Protein AF-A0AAW1NRQ4-F1 (afdb_monomer)

pLDDT: mean 73.63, std 28.6, range [19.45, 98.5]

Radius of gyration: 20.2 Å; Cα contacts (8 Å, |Δi|>4): 418; chains: 1; bounding box: 43×45×60 Å

Organism: NCBI:txid706552

Mean predicted aligned error: 12.04 Å

Foldseek 3Di:
DDDDDDDDDDDDDDDDDDDDDDDQWQDQDDDDDPDPDDFRWFSWGFGDDDPDPDDDDPPDPDDDPQPDDVPDLPLVSVVVVLLVVLCVVLVFFGQDLVVLDTWFGIKTKDWQDQAAVVDDDSQQIAIEIETETQAPDDDPSNLSSQCSSVVVQVVCVVVVGHGHHQWYKYFHDNDSGPGRGDPDIDTNDHDQWRWDHALQDIFTDGPPFTDRSPRVVRNVVLVVVLVVQAAQAADEDPPCRSPRNQVSNVSVNSYPHYHD

Structure (mmCIF, N/CA/C/O backbone):
data_AF-A0AAW1NRQ4-F1
#
_entry.id   AF-A0AAW1NRQ4-F1
#
loop_
_atom_site.group_PDB
_atom_site.id
_atom_site.type_symbol
_atom_site.label_atom_id
_atom_site.label_alt_id
_atom_site.label_comp_id
_atom_site.label_asym_id
_atom_site.label_entity_id
_atom_site.label_seq_id
_atom_site.pdbx_PDB_ins_code
_atom_site.Cartn_x
_atom_site.Cartn_y
_atom_site.Cartn_z
_atom_site.occupancy
_atom_site.B_iso_or_equiv
_atom_site.auth_seq_id
_atom_site.auth_comp_id
_atom_site.auth_asym_id
_atom_site.auth_atom_id
_atom_site.pdbx_PDB_model_num
ATOM 1 N N . MET A 1 1 ? -3.059 18.194 20.030 1.00 26.03 1 MET A N 1
ATOM 2 C CA . MET A 1 1 ? -3.243 17.170 18.982 1.00 26.03 1 MET A CA 1
ATOM 3 C C . MET A 1 1 ? -1.862 16.625 18.629 1.00 26.03 1 MET A C 1
ATOM 5 O O . MET A 1 1 ? -1.091 17.315 17.979 1.00 26.03 1 MET A O 1
ATOM 9 N N . ARG A 1 2 ? -1.471 15.485 19.213 1.00 19.45 2 ARG A N 1
ATOM 10 C CA . ARG A 1 2 ? -0.154 14.856 19.007 1.00 19.45 2 ARG A CA 1
ATOM 11 C C . ARG A 1 2 ? -0.345 13.751 17.968 1.00 19.45 2 ARG A C 1
ATOM 13 O O . ARG A 1 2 ? -1.077 12.808 18.240 1.00 19.45 2 ARG A O 1
ATOM 20 N N . LEU A 1 3 ? 0.267 13.893 16.793 1.00 22.73 3 LEU A N 1
ATOM 21 C CA . LEU A 1 3 ? 0.374 12.812 15.812 1.00 22.73 3 LEU A CA 1
ATOM 22 C C . LEU A 1 3 ? 1.278 11.719 16.396 1.00 22.73 3 LEU A C 1
ATOM 24 O O . LEU A 1 3 ? 2.446 11.977 16.683 1.00 22.73 3 LEU A O 1
ATOM 28 N N . LEU A 1 4 ? 0.736 10.519 16.591 1.00 24.69 4 LEU A N 1
ATOM 29 C CA . LEU A 1 4 ? 1.499 9.334 16.977 1.00 24.69 4 LEU A CA 1
ATOM 30 C C . LEU A 1 4 ? 1.823 8.542 15.702 1.00 24.69 4 LEU A C 1
ATOM 32 O O . LEU A 1 4 ? 0.920 8.110 14.991 1.00 24.69 4 LEU A O 1
ATOM 36 N N . ARG A 1 5 ? 3.117 8.394 15.390 1.00 23.03 5 ARG A N 1
ATOM 37 C CA . ARG A 1 5 ? 3.621 7.491 14.342 1.00 23.03 5 ARG A CA 1
ATOM 38 C C . ARG A 1 5 ? 3.725 6.078 14.927 1.00 23.03 5 ARG A C 1
ATOM 40 O O . ARG A 1 5 ? 4.400 5.901 15.937 1.00 23.03 5 ARG A O 1
ATOM 47 N N . ALA A 1 6 ? 3.087 5.094 14.296 1.00 29.95 6 ALA A N 1
ATOM 48 C CA . ALA A 1 6 ? 3.199 3.683 14.672 1.00 29.95 6 ALA A CA 1
ATOM 49 C C . ALA A 1 6 ? 4.492 3.058 14.105 1.00 29.95 6 ALA A C 1
ATOM 51 O O . ALA A 1 6 ? 4.838 3.291 12.946 1.00 29.95 6 ALA A O 1
ATOM 52 N N . GLY A 1 7 ? 5.208 2.292 14.937 1.00 24.53 7 GLY A N 1
ATOM 53 C CA . GLY A 1 7 ? 6.436 1.563 14.587 1.00 24.53 7 GLY A CA 1
ATOM 54 C C . GLY A 1 7 ? 6.182 0.196 13.931 1.00 24.53 7 GLY A C 1
ATOM 55 O O . GLY A 1 7 ? 5.091 -0.362 14.036 1.00 24.53 7 GLY A O 1
ATOM 56 N N . SER A 1 8 ? 7.201 -0.328 13.244 1.00 26.52 8 SER A N 1
ATOM 57 C CA . SER A 1 8 ? 7.196 -1.577 12.468 1.00 26.52 8 SER A CA 1
ATOM 58 C C . SER A 1 8 ? 7.323 -2.838 13.343 1.00 26.52 8 SER A C 1
ATOM 60 O O . SER A 1 8 ? 8.048 -2.851 14.336 1.00 26.52 8 SER A O 1
ATOM 62 N N . ALA A 1 9 ? 6.653 -3.930 12.952 1.00 27.75 9 ALA A N 1
ATOM 63 C CA . ALA A 1 9 ? 6.805 -5.262 13.551 1.00 27.75 9 ALA A CA 1
ATOM 64 C C . ALA A 1 9 ? 7.131 -6.316 12.473 1.00 27.75 9 ALA A C 1
ATOM 66 O O . ALA A 1 9 ? 6.531 -6.324 11.400 1.00 27.75 9 ALA A O 1
ATOM 67 N N . ASN A 1 10 ? 8.084 -7.209 12.768 1.00 23.66 10 ASN A N 1
ATOM 68 C CA . ASN A 1 10 ? 8.583 -8.260 11.870 1.00 23.66 10 ASN A CA 1
ATOM 69 C C . ASN A 1 10 ? 7.751 -9.553 11.972 1.00 23.66 10 ASN A C 1
ATOM 71 O O . ASN A 1 10 ? 7.573 -10.076 13.071 1.00 23.66 10 ASN A O 1
ATOM 75 N N . PHE A 1 11 ? 7.342 -10.134 10.837 1.00 27.73 11 PHE A N 1
ATOM 76 C CA . PHE A 1 11 ? 6.660 -11.439 10.767 1.00 27.73 11 PHE A CA 1
ATOM 77 C C . PHE A 1 11 ? 7.417 -12.440 9.872 1.00 27.73 11 PHE A C 1
ATOM 79 O O . PHE A 1 11 ? 7.935 -12.079 8.818 1.00 27.73 11 PHE A O 1
ATOM 86 N N . ARG A 1 12 ? 7.482 -13.712 10.302 1.00 21.38 12 ARG A N 1
ATOM 87 C CA . ARG A 1 12 ? 8.097 -14.850 9.582 1.00 21.38 12 ARG A CA 1
ATOM 88 C C . ARG A 1 12 ? 7.021 -15.770 8.991 1.00 21.38 12 ARG A C 1
ATOM 90 O O . ARG A 1 12 ? 6.045 -16.067 9.672 1.00 21.38 12 ARG A O 1
ATOM 97 N N . THR A 1 13 ? 7.248 -16.294 7.785 1.00 25.75 13 THR A N 1
ATOM 98 C CA . THR A 1 13 ? 6.379 -17.274 7.100 1.00 25.75 13 THR A CA 1
ATOM 99 C C . THR A 1 13 ? 7.093 -18.617 6.874 1.00 25.75 13 THR A C 1
ATOM 101 O O . THR A 1 13 ? 8.301 -18.660 6.617 1.00 25.75 13 THR A O 1
ATOM 104 N N . SER A 1 14 ? 6.346 -19.724 6.985 1.00 22.50 14 SER A N 1
ATOM 105 C CA . SER A 1 14 ? 6.777 -21.110 6.723 1.00 22.50 14 SER A CA 1
ATOM 106 C C . SER A 1 14 ? 6.085 -21.696 5.477 1.00 22.50 14 SER A C 1
ATOM 108 O O . SER A 1 14 ? 5.077 -21.179 5.005 1.00 22.50 14 SER A O 1
ATOM 110 N N . ARG A 1 15 ? 6.693 -22.742 4.898 1.00 22.52 15 ARG A N 1
ATOM 111 C CA . ARG A 1 15 ? 6.500 -23.236 3.519 1.00 22.52 15 ARG A CA 1
ATOM 112 C C . ARG A 1 15 ? 5.518 -24.423 3.458 1.00 22.52 15 ARG A C 1
ATOM 114 O O . ARG A 1 15 ? 5.739 -25.381 4.189 1.00 22.52 15 ARG A O 1
ATOM 121 N N . ILE A 1 16 ? 4.546 -24.424 2.533 1.00 21.69 16 ILE A N 1
ATOM 122 C CA . ILE A 1 16 ? 3.852 -25.639 2.037 1.00 21.69 16 ILE A CA 1
ATOM 123 C C . ILE A 1 16 ? 3.595 -25.487 0.526 1.00 21.69 16 ILE A C 1
ATOM 125 O O . ILE A 1 16 ? 3.181 -24.426 0.066 1.00 21.69 16 ILE A O 1
ATOM 129 N N . SER A 1 17 ? 3.901 -26.533 -0.245 1.00 25.69 17 SER A N 1
ATOM 130 C CA . SER A 1 17 ? 3.753 -26.607 -1.703 1.00 25.69 17 SER A CA 1
ATOM 131 C C . SER A 1 17 ? 2.462 -27.314 -2.101 1.00 25.69 17 SER A C 1
ATOM 133 O O . SER A 1 17 ? 2.247 -28.426 -1.634 1.00 25.69 17 SER A O 1
ATOM 135 N N . GLU A 1 18 ? 1.702 -26.759 -3.047 1.00 23.94 18 GLU A N 1
ATOM 136 C CA . GLU A 1 18 ? 0.783 -27.541 -3.884 1.00 23.94 18 GLU A CA 1
ATOM 137 C C . GLU A 1 18 ? 0.586 -26.898 -5.270 1.00 23.94 18 GLU A C 1
ATOM 139 O O . GLU A 1 18 ? 0.736 -25.690 -5.473 1.00 23.94 18 GLU A O 1
ATOM 144 N N . SER A 1 19 ? 0.375 -27.765 -6.257 1.00 29.44 19 SER A N 1
ATOM 145 C CA . SER A 1 19 ? 0.575 -27.560 -7.692 1.00 29.44 19 SER A CA 1
ATOM 146 C C . SER A 1 19 ? -0.557 -26.797 -8.386 1.00 29.44 19 SER A C 1
ATOM 148 O O . SER A 1 19 ? -1.720 -27.166 -8.266 1.00 29.44 19 SER A O 1
ATOM 150 N N . CYS A 1 20 ? -0.208 -25.811 -9.220 1.00 21.67 20 CYS A N 1
ATOM 151 C CA . CYS A 1 20 ? -1.096 -25.261 -10.253 1.00 21.67 20 CYS A CA 1
ATOM 152 C C . CYS A 1 20 ? -0.257 -24.737 -11.438 1.00 21.67 20 CYS A C 1
ATOM 154 O O . CYS A 1 20 ? 0.895 -24.357 -11.230 1.00 21.67 20 CYS A O 1
ATOM 156 N N . SER A 1 21 ? -0.814 -24.774 -12.648 1.00 24.59 21 SER A N 1
ATOM 157 C CA . SER A 1 21 ? -0.160 -24.663 -13.966 1.00 24.59 21 SER A CA 1
ATOM 158 C C . SER A 1 21 ? 0.785 -23.459 -14.188 1.00 24.59 21 SER A C 1
ATOM 160 O O . SER A 1 21 ? 0.723 -22.453 -13.478 1.00 24.59 21 SER A O 1
ATOM 162 N N . HIS A 1 22 ? 1.678 -23.615 -15.174 1.00 28.75 22 HIS A N 1
ATOM 163 C CA . HIS A 1 22 ? 2.802 -22.750 -15.543 1.00 28.75 22 HIS A CA 1
ATOM 164 C C . HIS A 1 22 ? 2.346 -21.564 -16.403 1.00 28.75 22 HIS A C 1
ATOM 166 O O . HIS A 1 22 ? 2.184 -21.707 -17.604 1.00 28.75 22 HIS A O 1
ATOM 172 N N . ASP A 1 23 ? 2.155 -20.409 -15.770 1.00 25.81 23 ASP A N 1
ATOM 173 C CA . ASP A 1 23 ? 2.136 -19.069 -16.370 1.00 25.81 23 ASP A CA 1
ATOM 174 C C . ASP A 1 23 ? 2.256 -18.043 -15.233 1.00 25.81 23 ASP A C 1
ATOM 176 O O . ASP A 1 23 ? 1.972 -18.378 -14.084 1.00 25.81 23 ASP A O 1
ATOM 180 N N . LEU A 1 24 ? 2.710 -16.819 -15.535 1.00 31.44 24 LEU A N 1
ATOM 181 C CA . LEU A 1 24 ? 3.030 -15.722 -14.602 1.00 31.44 24 LEU A CA 1
ATOM 182 C C . LEU A 1 24 ? 2.085 -15.646 -13.377 1.00 31.44 24 LEU A C 1
ATOM 184 O O . LEU A 1 24 ? 1.057 -14.961 -13.394 1.00 31.44 24 LEU A O 1
ATOM 188 N N . LYS A 1 25 ? 2.444 -16.332 -12.286 1.00 30.06 25 LYS A N 1
ATOM 189 C CA . LYS A 1 25 ? 1.648 -16.339 -11.057 1.00 30.06 25 LYS A CA 1
ATOM 190 C C . LYS A 1 25 ? 1.923 -15.056 -10.302 1.00 30.06 25 LYS A C 1
ATOM 192 O O . LYS A 1 25 ? 2.995 -14.934 -9.732 1.00 30.06 25 LYS A O 1
ATOM 197 N N . ILE A 1 26 ? 0.941 -14.159 -10.254 1.00 31.89 26 ILE A N 1
ATOM 198 C CA . ILE A 1 26 ? 0.764 -13.254 -9.114 1.00 31.89 26 ILE A CA 1
ATOM 199 C C . ILE A 1 26 ? 0.231 -14.147 -7.995 1.00 31.89 26 ILE A C 1
ATOM 201 O O . ILE A 1 26 ? -0.973 -14.372 -7.895 1.00 31.89 26 ILE A O 1
ATOM 205 N N . ALA A 1 27 ? 1.129 -14.784 -7.244 1.00 28.61 27 ALA A N 1
ATOM 206 C CA . ALA A 1 27 ? 0.716 -15.642 -6.139 1.00 28.61 27 ALA A CA 1
ATOM 207 C C . ALA A 1 27 ? 0.339 -14.759 -4.945 1.00 28.61 27 ALA A C 1
ATOM 209 O O . ALA A 1 27 ? 1.171 -13.997 -4.459 1.00 28.61 27 ALA A O 1
ATOM 210 N N . SER A 1 28 ? -0.916 -14.865 -4.504 1.00 29.34 28 SER A N 1
ATOM 211 C CA . SER A 1 28 ? -1.377 -14.393 -3.199 1.00 29.34 28 SER A CA 1
ATOM 212 C C . SER A 1 28 ? -0.824 -15.347 -2.141 1.00 29.34 28 SER A C 1
ATOM 214 O O . SER A 1 28 ? -1.111 -16.545 -2.175 1.00 29.34 28 SER A O 1
ATOM 216 N N . SER A 1 29 ? 0.009 -14.856 -1.229 1.00 25.48 29 SER A N 1
ATOM 217 C CA . SER A 1 29 ? 0.401 -15.621 -0.048 1.00 25.48 29 SER A CA 1
ATOM 218 C C . SER A 1 29 ? -0.732 -15.575 0.981 1.00 25.48 29 SER A C 1
ATOM 220 O O . SER A 1 29 ? -1.072 -14.525 1.520 1.00 25.48 29 SER A O 1
ATOM 222 N N . TYR A 1 30 ? -1.325 -16.739 1.245 1.00 26.06 30 TYR A N 1
ATOM 223 C CA . TYR A 1 30 ? -2.295 -16.951 2.316 1.00 26.06 30 TYR A CA 1
ATOM 224 C C . TYR A 1 30 ? -1.565 -17.129 3.654 1.00 26.06 30 TYR A C 1
ATOM 226 O O . TYR A 1 30 ? -0.682 -17.978 3.771 1.00 26.06 30 TYR A O 1
ATOM 234 N N . ALA A 1 31 ? -1.985 -16.398 4.686 1.00 23.61 31 ALA A N 1
ATOM 235 C CA . ALA A 1 31 ? -1.794 -16.805 6.074 1.00 23.61 31 ALA A CA 1
ATOM 236 C C . ALA A 1 31 ? -3.135 -17.364 6.574 1.00 23.61 31 ALA A C 1
ATOM 238 O O . ALA A 1 31 ? -4.060 -16.606 6.855 1.00 23.61 31 ALA A O 1
ATOM 239 N N . ILE A 1 32 ? -3.272 -18.694 6.623 1.00 22.86 32 ILE A N 1
ATOM 240 C CA . ILE A 1 32 ? -4.457 -19.359 7.183 1.00 22.86 32 ILE A CA 1
ATOM 241 C C . ILE A 1 32 ? -4.261 -19.491 8.698 1.00 22.86 32 ILE A C 1
ATOM 243 O O . ILE A 1 32 ? -3.468 -20.308 9.163 1.00 22.86 32 ILE A O 1
ATOM 247 N N . SER A 1 33 ? -5.022 -18.717 9.470 1.00 22.59 33 SER A N 1
ATOM 248 C CA . SER A 1 33 ? -5.475 -19.153 10.796 1.00 22.59 33 SER A CA 1
ATOM 249 C C . SER A 1 33 ? -6.584 -20.191 10.580 1.00 22.59 33 SER A C 1
ATOM 251 O O . SER A 1 33 ? -7.436 -19.986 9.719 1.00 22.59 33 SER A O 1
ATOM 253 N N . HIS A 1 34 ? -6.554 -21.324 11.289 1.00 21.73 34 HIS A N 1
ATOM 254 C CA . HIS A 1 34 ? -7.490 -22.448 11.121 1.00 21.73 34 HIS A CA 1
ATOM 255 C C . HIS A 1 34 ? -8.936 -22.081 11.524 1.00 21.73 34 HIS A C 1
ATOM 257 O O . HIS A 1 34 ? -9.433 -22.465 12.580 1.00 21.73 34 HIS A O 1
ATOM 263 N N . SER A 1 35 ? -9.635 -21.329 10.677 1.00 22.06 35 SER A N 1
ATOM 264 C CA . SER A 1 35 ? -11.073 -21.051 10.755 1.00 22.06 35 SER A CA 1
ATOM 265 C C . SER A 1 35 ? -11.604 -20.755 9.343 1.00 22.06 35 SER A C 1
ATOM 267 O O . SER A 1 35 ? -10.901 -20.113 8.565 1.00 22.06 35 SER A O 1
ATOM 269 N N . PRO A 1 36 ? -12.821 -21.193 8.972 1.00 21.70 36 PRO A N 1
ATOM 270 C CA . PRO A 1 36 ? -13.315 -21.166 7.588 1.00 21.70 36 PRO A CA 1
ATOM 271 C C . PRO A 1 36 ? -13.726 -19.769 7.067 1.00 21.70 36 PRO A C 1
ATOM 273 O O . PRO A 1 36 ? -14.527 -19.669 6.143 1.00 21.70 36 PRO A O 1
ATOM 276 N N . CYS A 1 37 ? -13.177 -18.678 7.608 1.00 21.16 37 CYS A N 1
ATOM 277 C CA . CYS A 1 37 ? -13.487 -17.316 7.173 1.00 21.16 37 CYS A CA 1
ATOM 278 C C . CYS A 1 37 ? -12.297 -16.666 6.457 1.00 21.16 37 CYS A C 1
ATOM 280 O O . CYS A 1 37 ? -11.247 -16.421 7.042 1.00 21.16 37 CYS A O 1
ATOM 282 N N . CYS A 1 38 ? -12.518 -16.376 5.174 1.00 23.55 38 CYS A N 1
ATOM 283 C CA . CYS A 1 38 ? -11.651 -15.679 4.226 1.00 23.55 38 CYS A CA 1
ATOM 284 C C . CYS A 1 38 ? -10.911 -14.467 4.829 1.00 23.55 38 CYS A C 1
ATOM 286 O O . CYS A 1 38 ? -11.495 -13.399 5.009 1.00 23.55 38 CYS A O 1
ATOM 288 N N . SER A 1 39 ? -9.604 -14.600 5.054 1.00 23.16 39 SER A N 1
ATOM 289 C CA . SER A 1 39 ? -8.698 -13.491 5.357 1.00 23.16 39 SER A CA 1
ATOM 290 C C . SER A 1 39 ? -7.794 -13.219 4.156 1.00 23.16 39 SER A C 1
ATOM 292 O O . SER A 1 39 ? -6.729 -13.818 4.011 1.00 23.16 39 SER A O 1
ATOM 294 N N . THR A 1 40 ? -8.217 -12.314 3.276 1.00 27.89 40 THR A N 1
ATOM 295 C CA . THR A 1 40 ? -7.298 -11.679 2.327 1.00 27.89 40 THR A CA 1
ATOM 296 C C . THR A 1 40 ? -6.478 -10.679 3.145 1.00 27.89 40 THR A C 1
ATOM 298 O O . THR A 1 40 ? -7.049 -9.801 3.789 1.00 27.89 40 THR A O 1
ATOM 301 N N . GLN A 1 41 ? -5.157 -10.837 3.191 1.00 26.69 41 GLN A N 1
ATOM 302 C CA . GLN A 1 41 ? -4.235 -9.752 3.533 1.00 26.69 41 GLN A CA 1
ATOM 303 C C . GLN A 1 41 ? -3.765 -9.103 2.225 1.00 26.69 41 GLN A C 1
ATOM 305 O O . GLN A 1 41 ? -3.780 -9.754 1.180 1.00 26.69 41 GLN A O 1
ATOM 310 N N . GLN A 1 42 ? -3.415 -7.814 2.302 1.00 32.00 42 GLN A N 1
ATOM 311 C CA . GLN A 1 42 ? -2.477 -7.086 1.440 1.00 32.00 42 GLN A CA 1
ATOM 312 C C . GLN A 1 42 ? -1.905 -7.959 0.316 1.00 32.00 42 GLN A C 1
ATOM 314 O O . GLN A 1 42 ? -1.103 -8.857 0.570 1.00 32.00 42 GLN A O 1
ATOM 319 N N . ILE A 1 43 ? -2.359 -7.738 -0.921 1.00 34.56 43 ILE A N 1
ATOM 320 C CA . ILE A 1 43 ? -1.934 -8.551 -2.063 1.00 34.56 43 ILE A CA 1
ATOM 321 C C . ILE A 1 43 ? -0.473 -8.205 -2.340 1.00 34.56 43 ILE A C 1
ATOM 323 O O . ILE A 1 43 ? -0.192 -7.273 -3.084 1.00 34.56 43 ILE A O 1
ATOM 327 N N . SER A 1 44 ? 0.449 -8.931 -1.712 1.00 30.62 44 SER A N 1
ATOM 328 C CA . SER A 1 44 ? 1.826 -9.040 -2.169 1.00 30.62 44 SER A CA 1
ATOM 329 C C . SER A 1 44 ? 1.846 -10.153 -3.204 1.00 30.62 44 SER A C 1
ATOM 331 O O . SER A 1 44 ? 1.732 -11.332 -2.874 1.00 30.62 44 SER A O 1
ATOM 333 N N . GLY A 1 45 ? 1.888 -9.772 -4.474 1.00 31.69 45 GLY A N 1
ATOM 334 C CA . GLY A 1 45 ? 2.097 -10.710 -5.560 1.00 31.69 45 GLY A CA 1
ATOM 335 C C . GLY A 1 45 ? 3.569 -11.084 -5.636 1.00 31.69 45 GLY A C 1
ATOM 336 O O . GLY A 1 45 ? 4.411 -10.212 -5.851 1.00 31.69 45 GLY A O 1
ATOM 337 N N . HIS A 1 46 ? 3.888 -12.373 -5.532 1.00 30.72 46 HIS A N 1
ATOM 338 C CA . HIS A 1 46 ? 5.125 -12.882 -6.130 1.00 30.72 46 HIS A CA 1
ATOM 339 C C . HIS A 1 46 ? 5.038 -12.696 -7.646 1.00 30.72 46 HIS A C 1
ATOM 341 O O . HIS A 1 46 ? 3.997 -12.989 -8.218 1.00 30.72 46 HIS A O 1
ATOM 347 N N . ILE A 1 47 ? 6.106 -12.260 -8.312 1.00 32.59 47 ILE A N 1
ATOM 348 C CA . ILE A 1 47 ? 6.258 -12.465 -9.757 1.00 32.59 47 ILE A CA 1
ATOM 349 C C . ILE A 1 47 ? 7.325 -13.542 -9.901 1.00 32.59 47 ILE A C 1
ATOM 351 O O . ILE A 1 47 ? 8.508 -13.257 -9.763 1.00 32.59 47 ILE A O 1
ATOM 355 N N . GLN A 1 48 ? 6.923 -14.792 -10.130 1.00 30.20 48 GLN A N 1
ATOM 356 C CA . GLN A 1 48 ? 7.873 -15.884 -10.342 1.00 30.20 48 GLN A CA 1
ATOM 357 C C . GLN A 1 48 ? 7.914 -16.242 -11.829 1.00 30.20 48 GLN A C 1
ATOM 359 O O . GLN A 1 48 ? 7.019 -16.906 -12.348 1.00 30.20 48 GLN A O 1
ATOM 364 N N . GLY A 1 49 ? 8.950 -15.768 -12.523 1.00 29.11 49 GLY A N 1
ATOM 365 C CA . GLY A 1 49 ? 9.318 -16.249 -13.853 1.00 29.11 49 GLY A CA 1
ATOM 366 C C . GLY A 1 49 ? 10.333 -17.379 -13.713 1.00 29.11 49 GLY A C 1
ATOM 367 O O . GLY A 1 49 ? 11.442 -17.153 -13.236 1.00 29.11 49 GLY A O 1
ATOM 368 N N . LYS A 1 50 ? 9.966 -18.602 -14.099 1.00 26.09 50 LYS A N 1
ATOM 369 C CA . LYS A 1 50 ? 10.920 -19.705 -14.258 1.00 26.09 50 LYS A CA 1
ATOM 370 C C . LYS A 1 50 ? 11.458 -19.623 -15.690 1.00 26.09 50 LYS A C 1
ATOM 372 O O . LYS A 1 50 ? 10.711 -19.866 -16.628 1.00 26.09 50 LYS A O 1
ATOM 377 N N . LEU A 1 51 ? 12.722 -19.247 -15.857 1.00 28.30 51 LEU A N 1
ATOM 378 C CA . LEU A 1 51 ? 13.479 -19.529 -17.077 1.00 28.30 51 LEU A CA 1
ATOM 379 C C . LEU A 1 51 ? 14.257 -20.815 -16.790 1.00 28.30 51 LEU A C 1
ATOM 381 O O . LEU A 1 51 ? 15.354 -20.748 -16.237 1.00 28.30 51 LEU A O 1
ATOM 385 N N . ASP A 1 52 ? 13.667 -21.983 -17.058 1.00 26.44 52 ASP A N 1
ATOM 386 C CA . ASP A 1 52 ? 14.483 -23.191 -17.175 1.00 26.44 52 ASP A CA 1
ATOM 387 C C . ASP A 1 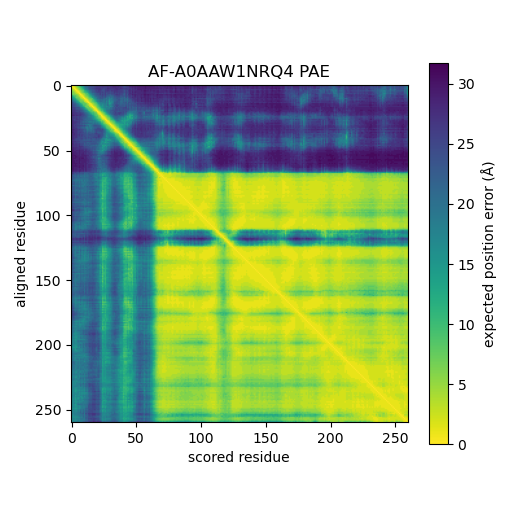52 ? 15.066 -23.275 -18.593 1.00 26.44 52 ASP A C 1
ATOM 389 O O . ASP A 1 52 ? 14.434 -22.969 -19.601 1.00 26.44 52 ASP A O 1
ATOM 393 N N . GLY A 1 53 ? 16.368 -23.543 -18.646 1.00 28.89 53 GLY A N 1
ATOM 394 C CA . GLY A 1 53 ? 17.190 -23.471 -19.848 1.00 28.89 53 GLY A CA 1
ATOM 395 C C . GLY A 1 53 ? 17.104 -24.718 -20.718 1.00 28.89 53 GLY A C 1
ATOM 396 O O . GLY A 1 53 ? 18.140 -25.212 -21.155 1.00 28.89 53 GLY A O 1
ATOM 397 N N . SER A 1 54 ? 15.911 -25.255 -20.969 1.00 26.97 54 SER A N 1
ATOM 398 C CA . SER A 1 54 ? 15.770 -26.444 -21.816 1.00 26.97 54 SER A CA 1
ATOM 399 C C . SER A 1 54 ? 14.420 -26.531 -22.529 1.00 26.97 54 SER A C 1
ATOM 401 O O . SER A 1 54 ? 13.670 -27.465 -22.286 1.00 26.97 54 SER A O 1
ATOM 403 N N . GLN A 1 55 ? 14.121 -25.576 -23.416 1.00 22.89 55 GLN A N 1
ATOM 404 C CA . GLN A 1 55 ? 13.480 -25.770 -24.735 1.00 22.89 55 GLN A CA 1
ATOM 405 C C . GLN A 1 55 ? 13.058 -24.410 -25.323 1.00 22.89 55 GLN A C 1
ATOM 407 O O . GLN A 1 55 ? 12.648 -23.519 -24.578 1.00 22.89 55 GLN A O 1
ATOM 412 N N . PRO A 1 56 ? 13.149 -24.213 -26.652 1.00 23.62 56 PRO A N 1
ATOM 413 C CA . PRO A 1 56 ? 12.743 -22.964 -27.276 1.00 23.62 56 PRO A CA 1
ATOM 414 C C . PRO A 1 56 ? 11.215 -22.886 -27.251 1.00 23.62 56 PRO A C 1
ATOM 416 O O . PRO A 1 56 ? 10.546 -23.607 -27.993 1.00 23.62 56 PRO A O 1
ATOM 419 N N . TYR A 1 57 ? 10.643 -22.032 -26.398 1.00 26.91 57 TYR A N 1
ATOM 420 C CA . TYR A 1 57 ? 9.216 -21.748 -26.491 1.00 26.91 57 TYR A CA 1
ATOM 421 C C . TYR A 1 57 ? 8.981 -20.953 -27.772 1.00 26.91 57 TYR A C 1
ATOM 423 O O . TYR A 1 57 ? 9.332 -19.778 -27.893 1.00 26.91 57 TYR A O 1
ATOM 431 N N . LEU A 1 58 ? 8.447 -21.670 -28.757 1.00 22.55 58 LEU A N 1
ATOM 432 C CA . LEU A 1 58 ? 7.896 -21.149 -29.991 1.00 22.55 58 LEU A CA 1
ATOM 433 C C . LEU A 1 58 ? 7.078 -19.894 -29.695 1.00 22.55 58 LEU A C 1
ATOM 435 O O . LEU A 1 58 ? 6.261 -19.869 -28.775 1.00 22.55 58 LEU A O 1
ATOM 439 N N . ALA A 1 59 ? 7.283 -18.871 -30.519 1.00 28.22 59 ALA A N 1
ATOM 440 C CA . ALA A 1 59 ? 6.387 -17.738 -30.625 1.00 28.22 59 ALA A CA 1
ATOM 441 C C . ALA A 1 59 ? 4.959 -18.252 -30.879 1.00 28.22 59 ALA A C 1
ATOM 443 O O . ALA A 1 59 ? 4.586 -18.551 -32.010 1.00 28.22 59 ALA A O 1
ATOM 444 N N . GLN A 1 60 ? 4.169 -18.388 -29.817 1.00 23.61 60 GLN A N 1
ATOM 445 C CA . GLN A 1 60 ? 2.737 -18.604 -29.908 1.00 23.61 60 GLN A CA 1
ATOM 446 C C . GLN A 1 60 ? 2.049 -17.307 -29.520 1.00 23.61 60 GLN A C 1
ATOM 448 O O . GLN A 1 60 ? 1.887 -16.952 -28.354 1.00 23.61 60 GLN A O 1
ATOM 453 N N . THR A 1 61 ? 1.667 -16.591 -30.567 1.00 30.14 61 THR A N 1
ATOM 454 C CA . THR A 1 61 ? 0.568 -15.639 -30.601 1.00 30.14 61 THR A CA 1
ATOM 455 C C . THR A 1 61 ? -0.681 -16.267 -29.980 1.00 30.14 61 THR A C 1
ATOM 457 O O . THR A 1 61 ? -1.489 -16.892 -30.658 1.00 30.14 61 THR A O 1
ATOM 460 N N . SER A 1 62 ? -0.869 -16.092 -28.675 1.00 26.31 62 SER A N 1
ATOM 461 C CA . SER A 1 62 ? -2.189 -16.208 -28.067 1.00 26.31 62 SER A CA 1
ATOM 462 C C . SER A 1 62 ? -2.356 -15.123 -27.011 1.00 26.31 62 SER A C 1
ATOM 464 O O . SER A 1 62 ? -1.552 -14.935 -26.101 1.00 26.31 62 SER A O 1
ATOM 466 N N . THR A 1 63 ? -3.394 -14.332 -27.217 1.00 34.25 63 THR A N 1
ATOM 467 C CA . THR A 1 63 ? -3.974 -13.355 -26.306 1.00 34.25 63 THR A CA 1
ATOM 468 C C . THR A 1 63 ? -4.341 -14.034 -24.983 1.00 34.25 63 THR A C 1
ATOM 470 O O . THR A 1 63 ? -5.469 -14.480 -24.795 1.00 34.25 63 THR A O 1
ATOM 473 N N . SER A 1 64 ? -3.398 -14.142 -24.045 1.00 36.41 64 SER A N 1
ATOM 474 C CA . SER A 1 64 ? -3.700 -14.627 -22.696 1.00 36.41 64 SER A CA 1
ATOM 475 C C . SER A 1 64 ? -4.580 -13.590 -21.990 1.00 36.41 64 SER A C 1
ATOM 477 O O . SER A 1 64 ? -4.120 -12.485 -21.686 1.00 36.41 64 SER A O 1
ATOM 479 N N . ALA A 1 65 ? -5.851 -13.935 -21.783 1.00 38.84 65 ALA A N 1
ATOM 480 C CA . ALA A 1 65 ? -6.856 -13.143 -21.080 1.00 38.84 65 ALA A CA 1
ATOM 481 C C . ALA A 1 65 ? -6.307 -12.520 -19.778 1.00 38.84 65 ALA A C 1
ATOM 483 O O . ALA A 1 65 ? -5.435 -13.115 -19.135 1.00 38.84 65 ALA A O 1
ATOM 484 N N . PRO A 1 66 ? -6.799 -11.339 -19.353 1.00 45.97 66 PRO A N 1
ATOM 485 C CA . PRO A 1 66 ? -6.357 -10.745 -18.100 1.00 45.97 66 PRO A CA 1
ATOM 486 C C . PRO A 1 66 ? -6.565 -11.762 -16.973 1.00 45.97 66 PRO A C 1
ATOM 488 O O . PRO A 1 66 ? -7.641 -12.348 -16.851 1.00 45.97 66 PRO A O 1
ATOM 491 N N . THR A 1 67 ? -5.535 -11.989 -16.152 1.00 58.91 67 THR A N 1
ATOM 492 C CA . THR A 1 67 ? -5.672 -12.706 -14.873 1.00 58.91 67 THR A CA 1
ATOM 493 C C . THR A 1 67 ? -6.570 -11.866 -13.974 1.00 58.91 67 THR A C 1
ATOM 495 O O . THR A 1 67 ? -6.098 -11.053 -13.183 1.00 58.91 67 THR A O 1
ATOM 498 N N . LEU A 1 68 ? -7.874 -12.012 -14.173 1.00 73.38 68 LEU A N 1
ATOM 499 C CA . LEU A 1 68 ? -8.914 -11.360 -13.407 1.00 73.38 68 LEU A CA 1
ATOM 500 C C . LEU A 1 68 ? -9.061 -12.129 -12.105 1.00 73.38 68 LEU A C 1
ATOM 502 O O . LEU A 1 68 ? -9.645 -13.213 -12.064 1.00 73.38 68 LEU A O 1
ATOM 506 N N . CYS A 1 69 ? -8.530 -11.566 -11.030 1.00 77.94 69 CYS A N 1
ATOM 507 C CA . CYS A 1 69 ? -8.819 -12.075 -9.707 1.00 77.94 69 CYS A CA 1
ATOM 508 C C . CYS A 1 69 ? -10.173 -11.512 -9.263 1.00 77.94 69 CYS A C 1
ATOM 510 O O . CYS A 1 69 ? -10.298 -10.311 -9.018 1.00 77.94 69 CYS A O 1
ATOM 512 N N . ARG A 1 70 ? -11.197 -12.373 -9.176 1.00 82.75 70 ARG A N 1
ATOM 513 C CA . ARG A 1 70 ? -12.576 -11.966 -8.837 1.00 82.75 70 ARG A CA 1
ATOM 514 C C . ARG A 1 70 ? -12.723 -11.417 -7.419 1.00 82.75 70 ARG A C 1
ATOM 516 O O . ARG A 1 70 ? -13.659 -10.675 -7.159 1.00 82.75 70 ARG A O 1
ATOM 523 N N . ILE A 1 71 ? -11.821 -11.799 -6.515 1.00 81.06 71 ILE A N 1
ATOM 524 C CA . ILE A 1 71 ? -11.816 -11.311 -5.131 1.00 81.06 71 ILE A CA 1
ATOM 525 C C . ILE A 1 71 ? -11.109 -9.957 -4.987 1.00 81.06 71 ILE A C 1
ATOM 527 O O . ILE A 1 71 ? -11.211 -9.330 -3.938 1.00 81.06 71 ILE A O 1
ATOM 531 N N . HIS A 1 72 ? -10.373 -9.505 -6.008 1.00 81.50 72 HIS A N 1
ATOM 532 C CA . HIS A 1 72 ? -9.743 -8.190 -5.993 1.00 81.50 72 HIS A CA 1
ATOM 533 C C . HIS A 1 72 ? -10.727 -7.119 -6.446 1.00 81.50 72 HIS A C 1
ATOM 535 O O . HIS A 1 72 ? -11.600 -7.355 -7.281 1.00 81.50 72 HIS A O 1
ATOM 541 N N . HIS A 1 73 ? -10.497 -5.900 -5.970 1.00 82.69 73 HIS A N 1
ATOM 542 C CA . HIS A 1 73 ? -11.121 -4.729 -6.558 1.00 82.69 73 HIS A CA 1
ATOM 543 C C . HIS A 1 73 ? -10.807 -4.652 -8.070 1.00 82.69 73 HIS A C 1
ATOM 545 O O . HIS A 1 73 ? -9.652 -4.878 -8.450 1.00 82.69 73 HIS A O 1
ATOM 551 N N . PRO A 1 74 ? -11.768 -4.302 -8.948 1.00 85.06 74 PRO A N 1
ATOM 552 C CA . PRO A 1 74 ? -11.542 -4.245 -10.395 1.00 85.06 74 PRO A CA 1
ATOM 553 C C . PRO A 1 74 ? -10.322 -3.406 -10.799 1.00 85.06 74 PRO A C 1
ATOM 555 O O . PRO A 1 74 ? -9.513 -3.854 -11.611 1.00 85.06 74 PRO A O 1
ATOM 558 N N . ASN A 1 75 ? -10.117 -2.254 -10.152 1.00 86.69 75 ASN A N 1
ATOM 559 C CA . ASN A 1 75 ? -8.980 -1.372 -10.441 1.00 86.69 75 ASN A CA 1
ATOM 560 C C . ASN A 1 75 ? -7.615 -1.986 -10.093 1.00 86.69 75 ASN A C 1
ATOM 562 O O . ASN A 1 75 ? -6.633 -1.657 -10.749 1.00 86.69 75 ASN A O 1
ATOM 566 N N . ILE A 1 76 ? -7.537 -2.962 -9.177 1.00 87.38 76 ILE A N 1
ATOM 567 C CA . ILE A 1 76 ? -6.301 -3.742 -8.982 1.00 87.38 76 ILE A CA 1
ATOM 568 C C . ILE A 1 76 ? -6.001 -4.583 -10.229 1.00 87.38 76 ILE A C 1
ATOM 570 O O . ILE A 1 76 ? -4.851 -4.668 -10.652 1.00 87.38 76 ILE A O 1
ATOM 574 N N . ASN A 1 77 ? -7.016 -5.199 -10.841 1.00 85.06 77 ASN A N 1
ATOM 575 C CA . ASN A 1 77 ? -6.816 -6.005 -12.046 1.00 85.06 77 ASN A CA 1
ATOM 576 C C . ASN A 1 77 ? -6.391 -5.132 -13.244 1.00 85.06 77 ASN A C 1
ATOM 578 O O . ASN A 1 77 ? -5.512 -5.542 -14.005 1.00 85.06 77 ASN A O 1
ATOM 582 N N . TYR A 1 78 ? -6.944 -3.920 -13.381 1.00 89.19 78 TYR A N 1
ATOM 583 C CA . TYR A 1 78 ? -6.483 -2.947 -14.383 1.00 89.19 78 TYR A CA 1
ATOM 584 C C . TYR A 1 78 ? -5.042 -2.490 -14.118 1.00 89.19 78 TYR A C 1
ATOM 586 O O . TYR A 1 78 ? -4.214 -2.532 -15.026 1.00 89.19 78 TYR A O 1
ATOM 594 N N . ALA A 1 79 ? -4.713 -2.164 -12.865 1.00 90.50 79 ALA A N 1
ATOM 595 C CA . ALA A 1 79 ? -3.364 -1.789 -12.438 1.00 90.50 79 ALA A CA 1
ATOM 596 C C . ALA A 1 79 ? -2.327 -2.879 -12.750 1.00 90.50 79 ALA A C 1
ATOM 598 O O . ALA A 1 79 ? -1.237 -2.591 -13.241 1.00 90.50 79 ALA A O 1
ATOM 599 N N . VAL A 1 80 ? -2.675 -4.151 -12.531 1.00 89.44 80 VAL A N 1
ATOM 600 C CA . VAL A 1 80 ? -1.837 -5.295 -12.918 1.00 89.44 80 VAL A CA 1
ATOM 601 C C . VAL A 1 80 ? -1.616 -5.353 -14.434 1.00 89.44 80 VAL A C 1
ATOM 603 O O . VAL A 1 80 ? -0.516 -5.692 -14.872 1.00 89.44 80 VAL A O 1
ATOM 606 N N . GLY A 1 81 ? -2.636 -5.044 -15.238 1.00 88.00 81 GLY A N 1
ATOM 607 C CA . GLY A 1 81 ? -2.5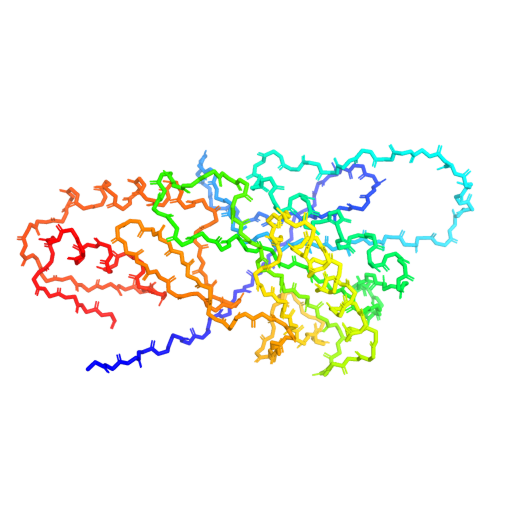28 -4.990 -16.699 1.00 88.00 81 GLY A CA 1
ATOM 608 C C . GLY A 1 81 ? -1.556 -3.909 -17.179 1.00 88.00 81 GLY A C 1
ATOM 609 O O . GLY A 1 81 ? -0.646 -4.208 -17.962 1.00 88.00 81 GLY A O 1
ATOM 610 N N . ASP A 1 82 ? -1.703 -2.690 -16.656 1.00 92.25 82 ASP A N 1
ATOM 611 C CA . ASP A 1 82 ? -0.815 -1.557 -16.949 1.00 92.25 82 ASP A CA 1
ATOM 612 C C . ASP A 1 82 ? 0.628 -1.881 -16.526 1.00 92.25 82 ASP A C 1
ATOM 614 O O . ASP A 1 82 ? 1.563 -1.761 -17.324 1.00 92.25 82 ASP A O 1
ATOM 618 N N . LEU A 1 83 ? 0.808 -2.410 -15.309 1.00 93.19 83 LEU A N 1
ATOM 619 C CA . LEU A 1 83 ? 2.117 -2.798 -14.786 1.00 93.19 83 LEU A CA 1
ATOM 620 C C . LEU A 1 83 ? 2.789 -3.878 -15.637 1.00 93.19 83 LEU A C 1
ATOM 622 O O . LEU A 1 83 ? 3.950 -3.734 -16.004 1.00 93.19 83 LEU A O 1
ATOM 626 N N . ARG A 1 84 ? 2.080 -4.952 -16.000 1.00 88.69 84 ARG A N 1
ATOM 627 C CA . ARG A 1 84 ? 2.645 -6.027 -16.836 1.00 88.69 84 ARG A CA 1
ATOM 628 C C . ARG A 1 84 ? 3.118 -5.531 -18.194 1.00 88.69 84 ARG A C 1
ATOM 630 O O . ARG A 1 84 ? 4.141 -6.004 -18.689 1.00 88.69 84 ARG A O 1
ATOM 637 N N . SER A 1 85 ? 2.369 -4.610 -18.790 1.00 91.00 85 SER A N 1
ATOM 638 C CA . SER A 1 85 ? 2.727 -4.011 -20.074 1.00 91.00 85 SER A CA 1
ATOM 639 C C . SER A 1 85 ? 4.008 -3.186 -19.937 1.00 91.00 85 SER A C 1
ATOM 641 O O . SER A 1 85 ? 4.946 -3.380 -20.709 1.00 91.00 85 SER A O 1
ATOM 643 N N . ALA A 1 86 ? 4.100 -2.352 -18.898 1.00 92.94 86 ALA A N 1
ATOM 644 C CA . ALA A 1 86 ? 5.284 -1.541 -18.628 1.00 92.94 86 ALA A CA 1
ATOM 645 C C . ALA A 1 86 ? 6.529 -2.388 -18.299 1.00 92.94 86 ALA A C 1
ATOM 647 O O . ALA A 1 86 ? 7.596 -2.151 -18.862 1.00 92.94 86 ALA A O 1
ATOM 648 N N . LEU A 1 87 ? 6.389 -3.426 -17.462 1.00 91.56 87 LEU A N 1
ATOM 649 C CA . LEU A 1 87 ? 7.483 -4.348 -17.123 1.00 91.56 87 LEU A CA 1
ATOM 650 C C . LEU A 1 87 ? 8.050 -5.045 -18.363 1.00 91.56 87 LEU A C 1
ATOM 652 O O . LEU A 1 87 ? 9.265 -5.162 -18.499 1.00 91.56 87 LEU A O 1
ATOM 656 N N . ARG A 1 88 ? 7.180 -5.478 -19.285 1.00 91.75 88 ARG A N 1
ATOM 657 C CA . ARG A 1 88 ? 7.593 -6.112 -20.543 1.00 91.75 88 ARG A CA 1
ATOM 658 C C . ARG A 1 88 ? 8.344 -5.136 -21.445 1.00 91.75 88 ARG A C 1
ATOM 660 O O . ARG A 1 88 ? 9.393 -5.493 -21.971 1.00 91.75 88 ARG A O 1
ATOM 667 N N . ASN A 1 89 ? 7.816 -3.925 -21.608 1.00 94.19 89 ASN A N 1
ATOM 668 C CA . ASN A 1 89 ? 8.398 -2.911 -22.490 1.00 94.19 89 ASN A CA 1
ATOM 669 C C . ASN A 1 89 ? 9.777 -2.445 -22.008 1.00 94.19 89 ASN A C 1
ATOM 671 O O . ASN A 1 89 ? 10.661 -2.208 -22.823 1.00 94.19 89 ASN A O 1
ATOM 675 N N . LEU A 1 90 ? 9.962 -2.347 -20.690 1.00 93.88 90 LEU A N 1
ATOM 676 C CA . LEU A 1 90 ? 11.218 -1.926 -20.066 1.00 93.88 90 LEU A CA 1
ATOM 677 C C . LEU A 1 90 ? 12.140 -3.096 -19.703 1.00 93.88 90 LEU A C 1
ATOM 679 O O . LEU A 1 90 ? 13.171 -2.879 -19.075 1.00 93.88 90 LEU A O 1
ATOM 683 N N . GLN A 1 91 ? 11.767 -4.323 -20.084 1.00 94.25 91 GLN A N 1
ATOM 684 C CA . GLN A 1 91 ? 12.534 -5.547 -19.838 1.00 94.25 91 GLN A CA 1
ATOM 685 C C . GLN A 1 91 ? 12.922 -5.744 -18.361 1.00 94.25 91 GLN A C 1
ATOM 687 O O . GLN A 1 91 ? 14.006 -6.227 -18.056 1.00 94.25 91 GLN A O 1
ATOM 692 N N . VAL A 1 92 ? 12.028 -5.392 -17.434 1.00 90.62 92 VAL A N 1
ATOM 693 C CA . VAL A 1 92 ? 12.255 -5.597 -15.998 1.00 90.62 92 VAL A CA 1
ATOM 694 C C . VAL A 1 92 ? 12.140 -7.080 -15.673 1.00 90.62 92 VAL A C 1
ATOM 696 O O . VAL A 1 92 ? 11.115 -7.707 -15.963 1.00 90.62 92 VAL A O 1
ATOM 699 N N . HIS A 1 93 ? 13.162 -7.645 -15.035 1.00 88.44 93 HIS A N 1
ATOM 700 C CA . HIS A 1 93 ? 13.188 -9.058 -14.707 1.00 88.44 93 HIS A CA 1
ATOM 701 C C . HIS A 1 93 ? 12.632 -9.327 -13.302 1.00 88.44 93 HIS A C 1
ATOM 703 O O . HIS A 1 93 ? 12.919 -8.596 -12.346 1.00 88.44 93 HIS A O 1
ATOM 709 N N . PRO A 1 94 ? 11.835 -10.399 -13.141 1.00 89.38 94 PRO A N 1
ATOM 710 C CA . PRO A 1 94 ? 11.428 -10.850 -11.822 1.00 89.38 94 PRO A CA 1
ATOM 711 C C . PRO A 1 94 ? 12.630 -11.363 -11.031 1.00 89.38 94 PRO A C 1
ATOM 713 O O . PRO A 1 94 ? 13.568 -11.935 -11.589 1.00 89.38 94 PRO A O 1
ATOM 716 N N . TYR A 1 95 ? 12.568 -11.208 -9.715 1.00 88.56 95 TYR A N 1
ATOM 717 C CA . TYR A 1 95 ? 13.600 -11.707 -8.823 1.00 88.56 95 TYR A CA 1
ATOM 718 C C . TYR A 1 95 ? 13.651 -13.238 -8.811 1.00 88.56 95 TYR A C 1
ATOM 720 O O . TYR A 1 95 ? 12.657 -13.919 -8.552 1.00 88.56 95 TYR A O 1
ATOM 728 N N . ASN A 1 96 ? 14.839 -13.785 -9.038 1.00 88.56 96 ASN A N 1
ATOM 729 C CA . ASN A 1 96 ? 15.141 -15.197 -8.895 1.00 88.56 96 ASN A CA 1
ATOM 730 C C . ASN A 1 96 ? 15.733 -15.447 -7.505 1.00 88.56 96 ASN A C 1
ATOM 732 O O . ASN A 1 96 ? 16.889 -15.118 -7.259 1.00 88.56 96 ASN A O 1
ATOM 736 N N . GLU A 1 97 ? 14.973 -16.074 -6.606 1.00 85.88 97 GLU A N 1
ATOM 737 C CA . GLU A 1 97 ? 15.417 -16.332 -5.226 1.00 85.88 97 GLU A CA 1
ATOM 738 C C . GLU A 1 97 ? 16.642 -17.251 -5.124 1.00 85.88 97 GLU A C 1
ATOM 740 O O . GLU A 1 97 ? 17.449 -17.096 -4.209 1.00 85.88 97 GLU A O 1
ATOM 745 N N . LEU A 1 98 ? 16.802 -18.195 -6.060 1.00 88.75 98 LEU A N 1
ATOM 746 C CA . LEU A 1 98 ? 17.924 -19.138 -6.052 1.00 88.75 98 LEU A CA 1
ATOM 747 C C . LEU A 1 98 ? 19.234 -18.430 -6.407 1.00 88.75 98 LEU A C 1
ATOM 749 O O . LEU A 1 98 ? 20.261 -18.639 -5.764 1.00 88.75 98 LEU A O 1
ATOM 753 N N . GLN A 1 99 ? 19.196 -17.576 -7.430 1.00 91.19 99 GLN A N 1
ATOM 754 C CA . GLN A 1 99 ? 20.375 -16.856 -7.915 1.00 91.19 99 GLN A CA 1
ATOM 755 C C . GLN A 1 99 ? 20.590 -15.525 -7.175 1.00 91.19 99 GLN A C 1
ATOM 757 O O . GLN A 1 99 ? 21.718 -15.041 -7.062 1.00 91.19 99 GLN A O 1
ATOM 762 N N . GLY A 1 100 ? 19.526 -14.956 -6.609 1.00 89.12 100 GLY A N 1
ATOM 763 C CA . GLY A 1 100 ? 19.480 -13.612 -6.040 1.00 89.12 100 GLY A CA 1
ATOM 764 C C . GLY A 1 100 ? 19.620 -12.503 -7.087 1.00 89.12 100 GLY A C 1
ATOM 765 O O . GLY A 1 100 ? 20.176 -11.451 -6.779 1.00 89.12 100 GLY A O 1
ATOM 766 N N . THR A 1 101 ? 19.170 -12.760 -8.314 1.00 91.25 101 THR A N 1
ATOM 767 C CA . THR A 1 101 ? 19.249 -11.866 -9.483 1.00 91.25 101 THR A CA 1
ATOM 768 C C . THR A 1 101 ? 17.857 -11.377 -9.892 1.00 91.25 101 THR A C 1
ATOM 770 O O . THR A 1 101 ? 16.859 -11.885 -9.389 1.00 91.25 101 THR A O 1
ATOM 773 N N . GLY A 1 102 ? 17.777 -10.399 -10.798 1.00 90.44 102 GLY A N 1
ATOM 774 C CA . GLY A 1 102 ? 16.520 -9.751 -11.197 1.00 90.44 102 GLY A CA 1
ATOM 775 C C . GLY A 1 102 ? 16.149 -8.585 -10.282 1.00 90.44 102 GLY A C 1
ATOM 776 O O . GLY A 1 102 ? 16.606 -8.505 -9.138 1.00 90.44 102 GLY A O 1
ATOM 777 N N . GLU A 1 103 ? 15.364 -7.648 -10.803 1.00 94.12 103 GLU A N 1
ATOM 778 C CA . GLU A 1 103 ? 15.101 -6.371 -10.149 1.00 94.12 103 GLU A CA 1
ATOM 779 C C . GLU A 1 103 ? 13.821 -6.371 -9.314 1.00 94.12 103 GLU A C 1
ATOM 781 O O . GLU A 1 103 ? 13.833 -5.903 -8.177 1.00 94.12 103 GLU A O 1
ATOM 786 N N . LEU A 1 104 ? 12.709 -6.888 -9.838 1.00 94.69 104 LEU A N 1
ATOM 787 C CA . LEU A 1 104 ? 11.409 -6.774 -9.175 1.00 94.69 104 LEU A CA 1
ATOM 788 C C . LEU A 1 104 ? 11.101 -8.021 -8.343 1.00 94.69 104 LEU A C 1
ATOM 790 O O . LEU A 1 104 ? 10.856 -9.097 -8.887 1.00 94.69 104 LEU A O 1
ATOM 794 N N . ARG A 1 105 ? 11.080 -7.879 -7.015 1.00 92.00 105 ARG A N 1
ATOM 795 C CA . ARG A 1 105 ? 10.815 -8.987 -6.083 1.00 92.00 105 ARG A CA 1
ATOM 796 C C . ARG A 1 105 ? 9.330 -9.242 -5.891 1.00 92.00 105 ARG A C 1
ATOM 798 O O . ARG A 1 105 ? 8.859 -10.364 -6.051 1.00 92.00 105 ARG A O 1
ATOM 805 N N . TYR A 1 106 ? 8.616 -8.182 -5.539 1.00 90.19 106 TYR A N 1
ATOM 806 C CA . TYR A 1 106 ? 7.206 -8.226 -5.190 1.00 90.19 106 TYR A CA 1
ATOM 807 C C . TYR A 1 106 ? 6.514 -6.959 -5.655 1.00 90.19 106 TYR A C 1
ATOM 809 O O . TYR A 1 106 ? 7.134 -5.904 -5.817 1.00 90.19 106 TYR A O 1
ATOM 817 N N . VAL A 1 107 ? 5.204 -7.073 -5.814 1.00 92.44 107 VAL A N 1
ATOM 818 C CA . VAL A 1 107 ? 4.321 -5.940 -6.051 1.00 92.44 107 VAL A CA 1
ATOM 819 C C . VAL A 1 107 ? 3.229 -5.977 -5.004 1.00 92.44 107 VAL A C 1
ATOM 821 O O . VAL A 1 107 ? 2.563 -7.001 -4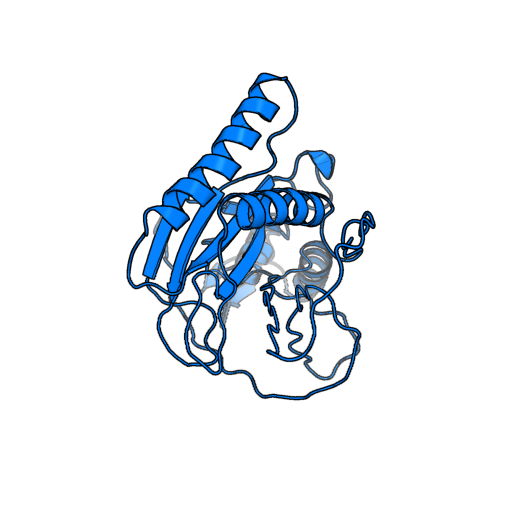.856 1.00 92.44 107 VAL A O 1
ATOM 824 N N . GLN A 1 108 ? 3.023 -4.858 -4.320 1.00 92.81 108 GLN A N 1
ATOM 825 C CA . GLN A 1 108 ? 1.878 -4.674 -3.443 1.00 92.81 108 GLN A CA 1
ATOM 826 C C . GLN A 1 108 ? 0.948 -3.604 -4.008 1.00 92.81 108 GLN A C 1
ATOM 828 O O . GLN A 1 108 ? 1.391 -2.534 -4.421 1.00 92.81 108 GLN A O 1
ATOM 833 N N . LEU A 1 109 ? -0.348 -3.918 -4.023 1.00 91.62 109 LEU A N 1
ATOM 834 C CA . LEU A 1 109 ? -1.403 -3.046 -4.532 1.00 91.62 109 LEU A CA 1
ATOM 835 C C . LEU A 1 109 ? -2.452 -2.836 -3.442 1.00 91.62 109 LEU A C 1
ATOM 837 O O . LEU A 1 109 ? -3.060 -3.797 -2.967 1.00 91.62 109 LEU A O 1
ATOM 841 N N . THR A 1 110 ? -2.680 -1.578 -3.078 1.00 89.25 110 THR A N 1
ATOM 842 C CA . THR A 1 110 ? -3.669 -1.180 -2.071 1.00 89.25 110 THR A CA 1
ATOM 843 C C . THR A 1 110 ? -4.667 -0.223 -2.704 1.00 89.25 110 THR A C 1
ATOM 845 O O . THR A 1 110 ? -4.274 0.750 -3.339 1.00 89.25 110 THR A O 1
ATOM 848 N N . VAL A 1 111 ? -5.965 -0.468 -2.527 1.00 87.12 111 VAL A N 1
ATOM 849 C CA . VAL A 1 111 ? -6.994 0.474 -2.988 1.00 87.12 111 VAL A CA 1
ATOM 850 C C . VAL A 1 111 ? -7.082 1.644 -2.012 1.00 87.12 111 VAL A C 1
ATOM 852 O O . VAL A 1 111 ? -7.335 1.451 -0.820 1.00 87.12 111 VAL A O 1
ATOM 855 N N . ALA A 1 112 ? -6.891 2.853 -2.528 1.00 80.75 112 ALA A N 1
ATOM 856 C CA . ALA A 1 112 ? -7.236 4.087 -1.848 1.00 80.75 112 ALA A CA 1
ATOM 857 C C . ALA A 1 112 ? -8.748 4.288 -1.986 1.00 80.75 112 ALA A C 1
ATOM 859 O O . ALA A 1 112 ? -9.256 4.488 -3.091 1.00 80.75 112 ALA A O 1
ATOM 860 N N . ASN A 1 113 ? -9.470 4.200 -0.871 1.00 71.44 113 ASN A N 1
ATOM 861 C CA . ASN A 1 113 ? -10.893 4.502 -0.839 1.00 71.44 113 ASN A CA 1
ATOM 862 C C . ASN A 1 113 ? -11.182 5.473 0.302 1.00 71.44 113 ASN A C 1
ATOM 864 O O . ASN A 1 113 ? -11.313 5.073 1.457 1.00 71.44 113 ASN A O 1
ATOM 868 N N . SER A 1 114 ? -11.295 6.752 -0.036 1.00 59.44 114 SER A N 1
ATOM 869 C CA . SER A 1 114 ? -11.648 7.803 0.916 1.00 59.44 114 SER A CA 1
ATOM 870 C C . SER A 1 114 ? -13.152 7.876 1.205 1.00 59.44 114 SER A C 1
ATOM 872 O O . SER A 1 114 ? -13.578 8.761 1.937 1.00 59.44 114 SER A O 1
ATOM 874 N N . ALA A 1 115 ? -13.976 7.010 0.604 1.00 61.50 115 ALA A N 1
ATOM 875 C CA . ALA A 1 115 ? -15.424 7.038 0.757 1.00 61.50 115 ALA A CA 1
ATOM 876 C C . ALA A 1 115 ? -15.921 5.880 1.665 1.00 61.50 115 ALA A C 1
ATOM 878 O O . ALA A 1 115 ? -15.377 4.774 1.593 1.00 61.50 115 ALA A O 1
ATOM 879 N N . PRO A 1 116 ? -16.960 6.090 2.504 1.00 57.06 116 PRO A N 1
ATOM 880 C CA . PRO A 1 116 ? -17.447 5.081 3.453 1.00 57.06 116 PRO A CA 1
ATOM 881 C C . PRO A 1 116 ? -17.968 3.800 2.818 1.00 57.06 116 PRO A C 1
ATOM 883 O O . PRO A 1 116 ? -18.843 3.872 1.981 1.00 57.06 116 PRO A O 1
ATOM 886 N N . TRP A 1 117 ? -17.540 2.606 3.229 1.00 52.59 117 TRP A N 1
ATOM 887 C CA . TRP A 1 117 ? -18.083 1.395 2.602 1.00 52.59 117 TRP A CA 1
ATOM 888 C C . TRP A 1 117 ? -19.612 1.228 2.806 1.00 52.59 117 TRP A C 1
ATOM 890 O O . TRP A 1 117 ? -20.074 1.310 3.945 1.00 52.59 117 TRP A O 1
ATOM 900 N N . PRO A 1 118 ? -20.387 0.886 1.756 1.00 51.31 118 PRO A N 1
ATOM 901 C CA . PRO A 1 118 ? -20.013 0.952 0.344 1.00 51.31 118 PRO A CA 1
ATOM 902 C C . PRO A 1 118 ? -20.189 2.393 -0.168 1.00 51.31 118 PRO A C 1
ATOM 904 O O . PRO A 1 118 ? -21.309 2.900 -0.168 1.00 51.31 118 PRO A O 1
ATOM 907 N N . ALA A 1 119 ? -19.132 3.065 -0.637 1.00 44.59 119 ALA A N 1
ATOM 908 C CA . ALA A 1 119 ? -19.284 4.405 -1.214 1.00 44.59 119 ALA A CA 1
ATOM 909 C C . ALA A 1 119 ? -18.429 4.616 -2.449 1.00 44.59 119 ALA A C 1
ATOM 911 O O . ALA A 1 119 ? -17.315 4.104 -2.561 1.00 44.59 119 ALA A O 1
ATOM 912 N N . ARG A 1 120 ? -19.031 5.453 -3.307 1.00 53.66 120 ARG A N 1
ATOM 913 C CA . ARG A 1 120 ? -18.698 5.797 -4.691 1.00 53.66 120 ARG A CA 1
ATOM 914 C C . ARG A 1 120 ? -18.671 4.608 -5.640 1.00 53.66 120 ARG A C 1
ATOM 916 O O . ARG A 1 120 ? -18.559 3.456 -5.233 1.00 53.66 120 ARG A O 1
ATOM 923 N N . ASP A 1 121 ? -18.884 4.922 -6.915 1.00 59.31 121 ASP A N 1
ATOM 924 C CA . ASP A 1 121 ? -18.704 3.966 -7.999 1.00 59.31 121 ASP A CA 1
ATOM 925 C C . ASP A 1 121 ? -17.339 3.289 -7.788 1.00 59.31 121 ASP A C 1
ATOM 927 O O . ASP A 1 121 ? -16.344 4.006 -7.652 1.00 59.31 121 ASP A O 1
ATOM 931 N N . PRO A 1 122 ? -17.253 1.947 -7.717 1.00 59.62 122 PRO A N 1
ATOM 932 C CA . PRO A 1 122 ? -15.976 1.238 -7.682 1.00 59.62 122 PRO A CA 1
ATOM 933 C C . PRO A 1 122 ? -14.987 1.738 -8.750 1.00 59.62 122 PRO A C 1
ATOM 935 O O . PRO A 1 122 ? -13.778 1.608 -8.580 1.00 59.62 122 PRO A O 1
ATOM 938 N N . ALA A 1 123 ? -15.474 2.344 -9.837 1.00 62.75 123 ALA A N 1
ATOM 939 C CA . ALA A 1 123 ? -14.655 3.001 -10.847 1.00 62.75 123 ALA A CA 1
ATOM 940 C C . ALA A 1 123 ? -13.804 4.185 -10.334 1.00 62.75 123 ALA A C 1
ATOM 942 O O . ALA A 1 123 ? -12.746 4.436 -10.910 1.00 62.75 123 ALA A O 1
ATOM 943 N N . ASP A 1 124 ? -14.206 4.879 -9.263 1.00 73.25 124 ASP A N 1
ATOM 944 C CA . ASP A 1 124 ? -13.511 6.061 -8.722 1.00 73.25 124 ASP A CA 1
ATOM 945 C C . ASP A 1 124 ? -12.309 5.703 -7.828 1.00 73.25 124 ASP A C 1
ATOM 947 O O . ASP A 1 124 ? -11.493 6.568 -7.501 1.00 73.25 124 ASP A O 1
ATOM 951 N N . ALA A 1 125 ? -12.192 4.446 -7.388 1.00 81.56 125 ALA A N 1
ATOM 952 C CA . ALA A 1 125 ? -11.175 4.064 -6.416 1.00 81.56 125 ALA A CA 1
ATOM 953 C C . ALA A 1 125 ? -9.781 3.972 -7.057 1.00 81.56 125 ALA A C 1
ATOM 955 O O . ALA A 1 125 ? -9.559 3.215 -8.002 1.00 81.56 125 ALA A O 1
ATOM 956 N N . GLN A 1 126 ? -8.806 4.688 -6.513 1.00 89.62 126 GLN A N 1
ATOM 957 C CA . GLN A 1 126 ? -7.441 4.688 -7.042 1.00 89.62 126 GLN A CA 1
ATOM 958 C C . GLN A 1 126 ? -6.576 3.612 -6.376 1.00 89.62 126 GLN A C 1
ATOM 960 O O . GLN A 1 126 ? -6.915 3.081 -5.318 1.00 89.62 126 GLN A O 1
ATOM 965 N N . VAL A 1 127 ? -5.437 3.273 -6.979 1.00 91.00 127 VAL A N 1
ATOM 966 C CA . VAL A 1 127 ? -4.550 2.204 -6.499 1.00 91.00 127 VAL A CA 1
ATOM 967 C C . VAL A 1 127 ? -3.184 2.760 -6.111 1.00 91.00 127 VAL A C 1
ATOM 969 O O . VAL A 1 127 ? -2.510 3.400 -6.913 1.00 91.00 127 VAL A O 1
ATOM 972 N N . GLN A 1 128 ? -2.749 2.491 -4.883 1.00 94.38 128 GLN A N 1
ATOM 973 C CA . GLN A 1 128 ? -1.363 2.661 -4.467 1.00 94.38 128 GLN A CA 1
ATOM 974 C C . GLN A 1 128 ? -0.555 1.423 -4.852 1.00 94.38 128 GLN A C 1
ATOM 976 O O . GLN A 1 128 ? -0.924 0.298 -4.513 1.00 94.38 128 GLN A O 1
ATOM 981 N N . LEU A 1 129 ? 0.560 1.653 -5.537 1.00 96.19 129 LEU A N 1
ATOM 982 C CA . LEU A 1 129 ? 1.520 0.649 -5.970 1.00 96.19 129 LEU A CA 1
ATOM 983 C C . LEU A 1 129 ? 2.783 0.728 -5.115 1.00 96.19 129 LEU A C 1
ATOM 985 O O . LEU A 1 129 ? 3.366 1.798 -4.977 1.00 96.19 129 LEU A O 1
ATOM 989 N N . VAL A 1 130 ? 3.250 -0.411 -4.613 1.00 96.75 130 VAL A N 1
ATOM 990 C CA . VAL A 1 130 ? 4.592 -0.572 -4.047 1.00 96.75 130 VAL A CA 1
ATOM 991 C C . VAL A 1 130 ? 5.368 -1.567 -4.903 1.00 96.75 130 VAL A C 1
ATOM 993 O O . VAL A 1 130 ? 4.979 -2.729 -5.034 1.00 96.75 130 VAL A O 1
ATOM 996 N N . LEU A 1 131 ? 6.486 -1.109 -5.459 1.00 97.69 131 LEU A N 1
ATOM 997 C CA . LEU A 1 131 ? 7.469 -1.922 -6.166 1.00 97.69 131 LEU A CA 1
ATOM 998 C C . LEU A 1 131 ? 8.564 -2.332 -5.177 1.00 97.69 131 LEU A C 1
ATOM 1000 O O . LEU A 1 131 ? 9.348 -1.492 -4.729 1.00 97.69 131 LEU A O 1
ATOM 1004 N N . VAL A 1 132 ? 8.630 -3.616 -4.823 1.00 96.00 132 VAL A N 1
ATOM 1005 C CA . VAL A 1 132 ? 9.717 -4.131 -3.982 1.00 96.00 132 VAL A CA 1
ATOM 1006 C C . VAL A 1 132 ? 10.908 -4.451 -4.875 1.00 96.00 132 VAL A C 1
ATOM 1008 O O . VAL A 1 132 ? 10.888 -5.418 -5.639 1.00 96.00 132 VAL A O 1
ATOM 1011 N N . TRP A 1 133 ? 11.939 -3.620 -4.787 1.00 97.31 133 TRP A N 1
ATOM 1012 C CA . TRP A 1 133 ? 13.051 -3.570 -5.724 1.00 97.31 133 TRP A CA 1
ATOM 1013 C C . TRP A 1 133 ? 14.328 -4.145 -5.108 1.00 97.31 133 TRP A C 1
ATOM 1015 O O . TRP A 1 133 ? 14.741 -3.759 -4.014 1.00 97.31 133 TRP A O 1
ATOM 1025 N N . ASN A 1 134 ? 14.981 -5.059 -5.819 1.00 96.50 134 ASN A N 1
ATOM 1026 C CA . ASN A 1 134 ? 16.240 -5.693 -5.440 1.00 96.50 134 ASN A CA 1
ATOM 1027 C C . ASN A 1 134 ? 17.437 -4.780 -5.754 1.00 96.50 134 ASN A C 1
ATOM 1029 O O . ASN A 1 134 ? 18.287 -5.071 -6.593 1.00 96.50 134 ASN A O 1
ATOM 1033 N N . ASN A 1 135 ? 17.484 -3.630 -5.092 1.00 97.50 135 ASN A N 1
ATOM 1034 C CA . ASN A 1 135 ? 18.628 -2.726 -5.078 1.00 97.50 135 ASN A CA 1
ATOM 1035 C C . ASN A 1 135 ? 18.585 -1.920 -3.774 1.00 97.50 135 ASN A C 1
ATOM 1037 O O . ASN A 1 135 ? 17.530 -1.830 -3.156 1.00 97.50 135 ASN A O 1
ATOM 1041 N N . ALA A 1 136 ? 19.707 -1.342 -3.350 1.00 96.38 136 ALA A N 1
ATOM 1042 C CA . ALA A 1 136 ? 19.755 -0.471 -2.177 1.00 96.38 136 ALA A CA 1
ATOM 1043 C C . ALA A 1 136 ? 19.076 0.889 -2.427 1.00 96.38 136 ALA A C 1
ATOM 1045 O O . ALA A 1 136 ? 18.576 1.508 -1.490 1.00 96.38 136 ALA A O 1
ATOM 1046 N N . HIS A 1 137 ? 19.051 1.343 -3.686 1.00 96.50 137 HIS A N 1
ATOM 1047 C CA . HIS A 1 137 ? 18.532 2.651 -4.083 1.00 96.50 137 HIS A CA 1
ATOM 1048 C C . HIS A 1 137 ? 17.796 2.594 -5.426 1.00 96.50 137 HIS A C 1
ATOM 1050 O O . HIS A 1 137 ? 17.782 1.569 -6.114 1.00 96.50 137 HIS A O 1
ATOM 1056 N N . ALA A 1 138 ? 17.182 3.719 -5.804 1.00 96.31 138 ALA A N 1
ATOM 1057 C CA . ALA A 1 138 ? 16.508 3.853 -7.085 1.00 96.31 138 ALA A CA 1
ATOM 1058 C C . ALA A 1 138 ? 17.485 3.638 -8.249 1.00 96.31 138 ALA A C 1
ATOM 1060 O O . ALA A 1 138 ? 18.602 4.151 -8.253 1.00 96.31 138 ALA A O 1
ATOM 1061 N N . THR A 1 139 ? 17.040 2.874 -9.242 1.00 98.06 139 THR A N 1
ATOM 1062 C CA . THR A 1 139 ? 17.792 2.613 -10.476 1.00 98.06 139 THR A CA 1
ATOM 1063 C C . THR A 1 139 ? 17.156 3.374 -11.636 1.00 98.06 139 THR A C 1
ATOM 1065 O O . THR A 1 139 ? 15.956 3.643 -11.568 1.00 98.06 139 THR A O 1
ATOM 1068 N N . PRO A 1 140 ? 17.894 3.663 -12.724 1.00 98.25 140 PRO A N 1
ATOM 1069 C CA . PRO A 1 140 ? 17.303 4.265 -13.919 1.00 98.25 140 PRO A CA 1
ATOM 1070 C C . PRO A 1 140 ? 16.083 3.485 -14.425 1.00 98.25 140 PRO A C 1
ATOM 1072 O O . PRO A 1 140 ? 15.047 4.082 -14.693 1.00 98.25 140 PRO A O 1
ATOM 1075 N N . THR A 1 141 ? 16.158 2.150 -14.442 1.00 98.06 141 THR A N 1
ATOM 1076 C CA . THR A 1 141 ? 15.047 1.274 -14.840 1.00 98.06 141 THR A CA 1
ATOM 1077 C C . THR A 1 141 ? 13.816 1.440 -13.944 1.00 98.06 141 THR A C 1
ATOM 1079 O O . THR A 1 141 ? 12.700 1.520 -14.452 1.00 98.06 141 THR A O 1
ATOM 1082 N N . LEU A 1 142 ? 14.000 1.530 -12.620 1.00 98.38 142 LEU A N 1
ATOM 1083 C CA . LEU A 1 142 ? 12.899 1.783 -11.681 1.00 98.38 142 LEU A CA 1
ATOM 1084 C C . LEU A 1 142 ? 12.256 3.151 -11.931 1.00 98.38 142 LEU A C 1
ATOM 1086 O O . LEU A 1 142 ? 11.030 3.253 -11.954 1.00 98.38 142 LEU A O 1
ATOM 1090 N N . THR A 1 143 ? 13.076 4.186 -12.128 1.00 98.38 143 THR A N 1
ATOM 1091 C CA . THR A 1 143 ? 12.597 5.541 -12.416 1.00 98.38 143 THR A CA 1
ATOM 1092 C C . THR A 1 143 ? 11.791 5.564 -13.713 1.00 98.38 143 THR A C 1
ATOM 1094 O O . THR A 1 143 ? 10.657 6.031 -13.702 1.00 98.38 143 THR A O 1
ATOM 1097 N N . SER A 1 144 ? 12.307 4.972 -14.796 1.00 98.50 144 SER A N 1
ATOM 1098 C CA . SER A 1 144 ? 11.597 4.885 -16.079 1.00 98.50 144 SER A CA 1
ATOM 1099 C C . SER A 1 144 ? 10.304 4.068 -15.992 1.00 98.50 144 SER A C 1
ATOM 1101 O O . SER A 1 144 ? 9.315 4.417 -16.633 1.00 98.50 144 SER A O 1
ATOM 1103 N N . LEU A 1 145 ? 10.275 3.002 -15.183 1.00 98.25 145 LEU A N 1
ATOM 1104 C CA . LEU A 1 145 ? 9.060 2.220 -14.940 1.00 98.25 145 LEU A CA 1
ATOM 1105 C C . LEU A 1 145 ? 7.984 3.056 -14.248 1.00 98.25 145 LEU A C 1
ATOM 1107 O O . LEU A 1 145 ? 6.843 3.092 -14.709 1.00 98.25 145 LEU A O 1
ATOM 1111 N N . ALA A 1 146 ? 8.342 3.733 -13.159 1.00 98.44 146 ALA A N 1
ATOM 1112 C CA . ALA A 1 146 ? 7.409 4.571 -12.420 1.00 98.44 146 ALA A CA 1
ATOM 1113 C C . ALA A 1 146 ? 6.916 5.757 -13.266 1.00 98.44 146 ALA A C 1
ATOM 1115 O O . ALA A 1 146 ? 5.716 6.022 -13.300 1.00 98.44 146 ALA A O 1
ATOM 1116 N N . GLU A 1 147 ? 7.816 6.410 -14.007 1.00 98.44 147 GLU A N 1
ATOM 1117 C CA . GLU A 1 147 ? 7.492 7.510 -14.919 1.00 98.44 147 GLU A CA 1
ATOM 1118 C C . GLU A 1 147 ? 6.546 7.068 -16.042 1.00 98.44 147 GLU A C 1
ATOM 1120 O O . GLU A 1 147 ? 5.579 7.771 -16.341 1.00 98.44 147 GLU A O 1
ATOM 1125 N N . SER A 1 148 ? 6.780 5.893 -16.638 1.00 98.06 148 SER A N 1
ATOM 1126 C CA . SER A 1 148 ? 5.927 5.344 -17.696 1.00 98.06 148 SER A CA 1
ATOM 1127 C C . SER A 1 148 ? 4.502 5.085 -17.201 1.00 98.06 148 SER A C 1
ATOM 1129 O O . SER A 1 148 ? 3.544 5.489 -17.863 1.00 98.06 148 SER A O 1
ATOM 1131 N N . LEU A 1 149 ? 4.354 4.467 -16.022 1.00 98.06 149 LEU A N 1
ATOM 1132 C CA . LEU A 1 149 ? 3.046 4.200 -15.415 1.00 98.06 149 LEU A CA 1
ATOM 1133 C C . LEU A 1 149 ? 2.314 5.492 -15.055 1.00 98.06 149 LEU A C 1
ATOM 1135 O O . LEU A 1 149 ? 1.131 5.638 -15.364 1.00 98.06 149 LEU A O 1
ATOM 1139 N N . TRP A 1 150 ? 3.023 6.432 -14.428 1.00 98.00 150 TRP A N 1
ATOM 1140 C CA . TRP A 1 150 ? 2.445 7.700 -14.006 1.00 98.00 150 TRP A CA 1
ATOM 1141 C C . TRP A 1 150 ? 2.020 8.551 -15.203 1.00 98.00 150 TRP A C 1
ATOM 1143 O O . TRP A 1 150 ? 0.887 9.022 -15.256 1.00 98.00 150 TRP A O 1
ATOM 1153 N N . SER A 1 151 ? 2.889 8.704 -16.203 1.00 97.12 151 SER A N 1
ATOM 1154 C CA . SER A 1 151 ? 2.619 9.535 -17.382 1.00 97.12 151 SER A CA 1
ATOM 1155 C C . SER A 1 151 ? 1.470 8.992 -18.229 1.00 97.12 151 SER A C 1
ATOM 1157 O O . SER A 1 151 ? 0.640 9.772 -18.698 1.00 97.12 151 SER A O 1
ATOM 1159 N N . ALA A 1 152 ? 1.374 7.667 -18.391 1.00 96.00 152 ALA A N 1
ATOM 1160 C CA . ALA A 1 152 ? 0.245 7.041 -19.080 1.00 96.00 152 ALA A CA 1
ATOM 1161 C C . ALA A 1 152 ? -1.091 7.335 -18.372 1.00 96.00 152 ALA A C 1
ATOM 1163 O O . ALA A 1 152 ? -2.104 7.592 -19.026 1.00 96.00 152 ALA A O 1
ATOM 1164 N N . ASP A 1 153 ? -1.092 7.358 -17.038 1.00 95.00 153 ASP A N 1
ATOM 1165 C CA . ASP A 1 153 ? -2.278 7.696 -16.253 1.00 95.00 153 ASP A CA 1
ATOM 1166 C C . ASP A 1 153 ? -2.613 9.193 -16.300 1.00 95.00 153 ASP A C 1
ATOM 1168 O O . ASP A 1 153 ? -3.774 9.558 -16.458 1.00 95.00 153 ASP A O 1
ATOM 1172 N N . GLN A 1 154 ? -1.613 10.080 -16.295 1.00 94.19 154 GLN A N 1
ATOM 1173 C CA . GLN A 1 154 ? -1.843 11.517 -16.498 1.00 94.19 154 GLN A CA 1
ATOM 1174 C C . GLN A 1 154 ? -2.456 11.818 -17.876 1.00 94.19 154 GLN A C 1
ATOM 1176 O O . GLN A 1 154 ? -3.355 12.652 -17.984 1.00 94.19 154 GLN A O 1
ATOM 1181 N N . GLN A 1 155 ? -2.035 11.112 -18.930 1.00 94.12 155 GLN A N 1
ATOM 1182 C CA . GLN A 1 155 ? -2.646 11.230 -20.262 1.00 94.12 155 GLN A CA 1
ATOM 1183 C C . GLN A 1 155 ? -4.101 10.740 -20.274 1.00 94.12 155 GLN A C 1
ATOM 1185 O O . GLN A 1 155 ? -4.961 11.361 -20.900 1.00 94.12 155 GLN A O 1
ATOM 1190 N N . ARG A 1 156 ? -4.399 9.655 -19.548 1.00 91.06 156 ARG A N 1
ATOM 1191 C CA . ARG A 1 156 ? -5.766 9.156 -19.343 1.00 91.06 156 ARG A CA 1
ATOM 1192 C C . ARG A 1 156 ? -6.639 10.210 -18.651 1.00 91.06 156 ARG A C 1
ATOM 1194 O O . ARG A 1 156 ? -7.734 10.487 -19.142 1.00 91.06 156 ARG A O 1
ATOM 1201 N N . CYS A 1 157 ? -6.131 10.840 -17.592 1.00 90.75 157 CYS A N 1
ATOM 1202 C CA . CYS A 1 157 ? -6.801 11.936 -16.887 1.00 90.75 157 CYS A CA 1
ATOM 1203 C C . CYS A 1 157 ? -7.054 13.149 -17.789 1.00 90.75 157 CYS A C 1
ATOM 1205 O O . CYS A 1 157 ? -8.163 13.680 -17.816 1.00 90.75 157 CYS A O 1
ATOM 1207 N N . ALA A 1 158 ? -6.060 13.560 -18.583 1.00 92.38 158 ALA A N 1
ATOM 1208 C CA . ALA A 1 158 ? -6.194 14.671 -19.526 1.00 92.38 158 ALA A CA 1
ATOM 1209 C C . ALA A 1 158 ? -7.262 14.413 -20.608 1.00 92.38 158 ALA A C 1
ATOM 1211 O O . ALA A 1 158 ? -7.875 15.352 -21.109 1.00 92.38 158 ALA A O 1
ATOM 1212 N N . ALA A 1 159 ? -7.532 13.144 -20.930 1.00 91.94 159 ALA A N 1
ATOM 1213 C CA . ALA A 1 159 ? -8.608 12.726 -21.828 1.00 91.94 159 ALA A CA 1
ATOM 1214 C C . ALA A 1 159 ? -9.993 12.628 -21.146 1.00 91.94 159 ALA A C 1
ATOM 1216 O O . ALA A 1 159 ? -10.922 12.064 -21.725 1.00 91.94 159 ALA A O 1
ATOM 1217 N N . GLY A 1 160 ? -10.139 13.137 -19.916 1.00 88.75 160 GLY A N 1
ATOM 1218 C CA . GLY A 1 160 ? -11.401 13.166 -19.171 1.00 88.75 160 GLY A CA 1
ATOM 1219 C C . GLY A 1 160 ? -11.796 11.838 -18.519 1.00 88.75 160 GLY A C 1
ATOM 1220 O O . GLY A 1 160 ? -12.939 11.690 -18.093 1.00 88.75 160 GLY A O 1
ATOM 1221 N N . LYS A 1 161 ? -10.885 10.861 -18.450 1.00 86.31 161 LYS A N 1
ATOM 1222 C CA . LYS A 1 161 ? -11.106 9.590 -17.742 1.00 86.31 161 LYS A CA 1
ATOM 1223 C C . LYS A 1 161 ? -10.614 9.691 -16.296 1.00 86.31 161 LYS A C 1
ATOM 1225 O O . LYS A 1 161 ? -9.755 10.511 -15.991 1.00 86.31 161 LYS A O 1
ATOM 1230 N N . THR A 1 162 ? -11.126 8.842 -15.410 1.00 84.06 162 THR A N 1
ATOM 1231 C CA . THR A 1 162 ? -10.625 8.749 -14.032 1.00 84.06 162 THR A CA 1
ATOM 1232 C C . THR A 1 162 ? -9.205 8.173 -14.007 1.00 84.06 162 THR A C 1
ATOM 1234 O O . THR A 1 162 ? -8.870 7.266 -14.777 1.00 84.06 162 THR A O 1
ATOM 1237 N N . GLY A 1 163 ? -8.357 8.734 -13.141 1.00 88.56 163 GLY A N 1
ATOM 1238 C CA . GLY A 1 163 ? -6.993 8.252 -12.924 1.00 88.56 163 GLY A CA 1
ATOM 1239 C C . GLY A 1 163 ? -6.985 6.956 -12.126 1.00 88.56 163 GLY A C 1
ATOM 1240 O O . GLY A 1 163 ? -7.760 6.801 -11.184 1.00 88.56 163 GLY A O 1
ATOM 1241 N N . LEU A 1 164 ? -6.103 6.037 -12.497 1.00 91.69 164 LEU A N 1
ATOM 1242 C CA . LEU A 1 164 ? -5.978 4.717 -11.896 1.00 91.69 164 LEU A CA 1
ATOM 1243 C C . LEU A 1 164 ? -5.028 4.715 -10.696 1.00 91.69 164 LEU A C 1
ATOM 1245 O O . LEU A 1 164 ? -5.300 4.037 -9.703 1.00 91.69 164 LEU A O 1
ATOM 1249 N N . TRP A 1 165 ? -3.910 5.438 -10.779 1.00 94.56 165 TRP A N 1
ATOM 1250 C CA . TRP A 1 165 ? -2.872 5.398 -9.753 1.00 94.56 165 TRP A CA 1
ATOM 1251 C C . TRP A 1 165 ? -3.093 6.493 -8.712 1.00 94.56 165 TRP A C 1
ATOM 1253 O O . TRP A 1 165 ? -3.196 7.671 -9.031 1.00 94.56 165 TRP A O 1
ATOM 1263 N N . HIS A 1 166 ? -3.112 6.096 -7.442 1.00 93.75 166 HIS A N 1
ATOM 1264 C CA . HIS A 1 166 ? -3.051 7.022 -6.317 1.00 93.75 166 HIS A CA 1
ATOM 1265 C C . HIS A 1 166 ? -1.603 7.473 -6.106 1.00 93.75 166 HIS A C 1
ATOM 1267 O O . HIS A 1 166 ? -1.272 8.644 -6.248 1.00 93.75 166 HIS A O 1
ATOM 1273 N N . SER A 1 167 ? -0.719 6.525 -5.783 1.00 96.06 167 SER A N 1
ATOM 1274 C CA . SER A 1 167 ? 0.712 6.773 -5.611 1.00 96.06 167 SER A CA 1
ATOM 1275 C C . SER A 1 167 ? 1.552 5.561 -5.981 1.00 96.06 167 SER A C 1
ATOM 1277 O O . SER A 1 167 ? 1.073 4.427 -5.960 1.00 96.06 167 SER A O 1
ATOM 1279 N N . ILE A 1 168 ? 2.812 5.812 -6.331 1.00 98.38 168 ILE A N 1
ATOM 1280 C CA . ILE A 1 168 ? 3.803 4.793 -6.670 1.00 98.38 168 ILE A CA 1
ATOM 1281 C C . ILE A 1 168 ? 4.969 4.923 -5.695 1.00 98.38 168 ILE A C 1
ATOM 1283 O O . ILE A 1 168 ? 5.603 5.973 -5.590 1.00 98.38 168 ILE A O 1
ATOM 1287 N N . TRP A 1 169 ? 5.260 3.828 -5.009 1.00 98.44 169 TRP A N 1
ATOM 1288 C CA . TRP A 1 169 ? 6.313 3.695 -4.019 1.00 98.44 169 TRP A CA 1
ATOM 1289 C C . TRP A 1 169 ? 7.333 2.650 -4.447 1.00 98.44 169 TRP A C 1
ATOM 1291 O O . TRP A 1 169 ? 7.003 1.660 -5.100 1.00 98.44 169 TRP A O 1
ATOM 1301 N N . ALA A 1 170 ? 8.563 2.834 -3.989 1.00 98.44 170 ALA A N 1
ATOM 1302 C CA . ALA A 1 170 ? 9.600 1.821 -3.995 1.00 98.44 170 ALA A CA 1
ATOM 1303 C C . ALA A 1 170 ? 9.925 1.386 -2.564 1.00 98.44 170 ALA A C 1
ATOM 1305 O O . ALA A 1 170 ? 10.042 2.219 -1.661 1.00 98.44 170 ALA A O 1
ATOM 1306 N N . ASN A 1 171 ? 10.115 0.082 -2.380 1.00 98.12 171 ASN A N 1
ATOM 1307 C CA . ASN A 1 171 ? 10.719 -0.493 -1.185 1.00 98.12 171 ASN A CA 1
ATOM 1308 C C . ASN A 1 171 ? 12.003 -1.236 -1.581 1.00 98.12 171 ASN A C 1
ATOM 1310 O O . ASN A 1 171 ? 11.965 -2.120 -2.433 1.00 98.12 171 ASN A O 1
ATOM 1314 N N . PHE A 1 172 ? 13.140 -0.869 -0.995 1.00 97.94 172 PHE A N 1
ATOM 1315 C CA . PHE A 1 172 ? 14.461 -1.361 -1.399 1.00 97.94 172 PHE A CA 1
ATOM 1316 C C . PHE A 1 172 ? 14.875 -2.566 -0.557 1.00 97.94 172 PHE A C 1
ATOM 1318 O O . PHE A 1 172 ? 15.208 -2.423 0.619 1.00 97.94 172 PHE A O 1
ATOM 1325 N N . GLN A 1 173 ? 14.837 -3.765 -1.136 1.00 93.31 173 GLN A N 1
ATOM 1326 C CA . GLN A 1 173 ? 14.931 -5.023 -0.396 1.00 93.31 173 GLN A CA 1
ATOM 1327 C C . GLN A 1 173 ? 15.971 -5.960 -1.021 1.00 93.31 173 GLN A C 1
ATOM 1329 O O . GLN A 1 173 ? 15.683 -6.722 -1.944 1.00 93.31 173 GLN A O 1
ATOM 1334 N N . THR A 1 174 ? 17.190 -5.926 -0.484 1.00 94.75 174 THR A N 1
ATOM 1335 C CA . THR A 1 174 ? 18.359 -6.693 -0.958 1.00 94.75 174 THR A CA 1
ATOM 1336 C C . THR A 1 174 ? 18.629 -7.972 -0.156 1.00 94.75 174 THR A C 1
ATOM 1338 O O . THR A 1 174 ? 19.450 -8.799 -0.554 1.00 94.75 174 THR A O 1
ATOM 1341 N N . SER A 1 175 ? 17.946 -8.172 0.976 1.00 92.62 175 SER A N 1
ATOM 1342 C CA . SER A 1 175 ? 18.163 -9.323 1.855 1.00 92.62 175 SER A CA 1
ATOM 1343 C C . SER A 1 175 ? 17.616 -10.612 1.243 1.00 92.62 175 SER A C 1
ATOM 1345 O O . SER A 1 175 ? 16.464 -10.669 0.810 1.00 92.62 175 SER A O 1
ATOM 1347 N N . ARG A 1 176 ? 18.401 -11.693 1.290 1.00 89.12 176 ARG A N 1
ATOM 1348 C CA . ARG A 1 176 ? 17.987 -13.050 0.881 1.00 89.12 176 ARG A CA 1
ATOM 1349 C C . ARG A 1 176 ? 17.163 -13.756 1.970 1.00 89.12 176 ARG A C 1
ATOM 1351 O O . ARG A 1 176 ? 17.452 -14.888 2.347 1.00 89.12 176 ARG A O 1
ATOM 1358 N N . SER A 1 177 ? 16.170 -13.064 2.518 1.00 86.19 177 SER A N 1
ATOM 1359 C CA . SER A 1 177 ? 15.238 -13.594 3.519 1.00 86.19 177 SER A CA 1
ATOM 1360 C C . SER A 1 177 ? 13.804 -13.623 2.984 1.00 86.19 177 SER A C 1
ATOM 1362 O O . SER A 1 177 ? 13.512 -13.038 1.940 1.00 86.19 177 SER A O 1
ATOM 1364 N N . ASN A 1 178 ? 12.909 -14.279 3.728 1.00 83.7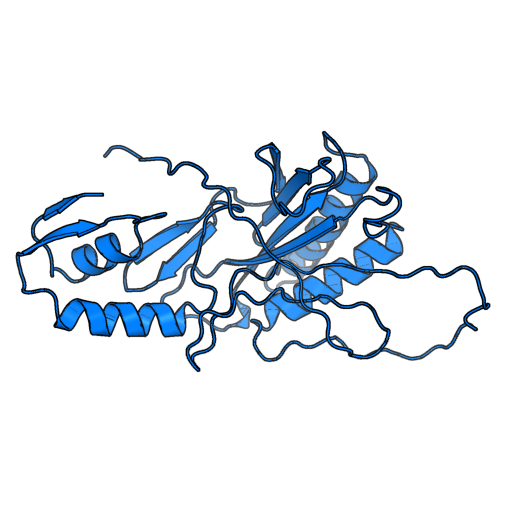5 178 ASN A N 1
ATOM 1365 C CA . ASN A 1 178 ? 11.474 -14.336 3.420 1.00 83.75 178 ASN A CA 1
ATOM 1366 C C . ASN A 1 178 ? 10.730 -13.037 3.785 1.00 83.75 178 ASN A C 1
ATOM 1368 O O . ASN A 1 178 ? 9.514 -12.959 3.621 1.00 83.75 178 ASN A O 1
ATOM 1372 N N . THR A 1 179 ? 11.425 -12.030 4.321 1.00 85.50 179 THR A N 1
ATOM 1373 C CA . THR A 1 179 ? 10.817 -10.737 4.630 1.00 85.50 179 THR A CA 1
ATOM 1374 C C . THR A 1 179 ? 10.568 -9.971 3.332 1.00 85.50 179 THR A C 1
ATOM 1376 O O . THR A 1 179 ? 11.499 -9.682 2.583 1.00 85.50 179 THR A O 1
ATOM 1379 N N . ILE A 1 180 ? 9.302 -9.633 3.077 1.00 88.06 180 ILE A N 1
ATOM 1380 C CA . ILE A 1 180 ? 8.868 -8.973 1.837 1.00 88.06 180 ILE A CA 1
ATOM 1381 C C . ILE A 1 180 ? 9.322 -7.513 1.791 1.00 88.06 180 ILE A C 1
ATOM 1383 O O . ILE A 1 180 ? 9.838 -7.072 0.772 1.00 88.06 180 ILE A O 1
ATOM 1387 N N . LEU A 1 181 ? 9.136 -6.766 2.881 1.00 90.88 181 LEU A N 1
ATOM 1388 C CA . LEU A 1 181 ? 9.407 -5.329 2.946 1.00 90.88 181 LEU A CA 1
ATOM 1389 C C . LEU A 1 181 ? 10.654 -5.043 3.787 1.00 90.88 181 LEU A C 1
ATOM 1391 O O . LEU A 1 181 ? 10.918 -5.727 4.772 1.00 90.88 181 LEU A O 1
ATOM 1395 N N . SER A 1 182 ? 11.429 -4.038 3.401 1.00 93.38 182 SER A N 1
ATOM 1396 C CA . SER A 1 182 ? 12.505 -3.464 4.212 1.00 93.38 182 SER A CA 1
ATOM 1397 C C . SER A 1 182 ? 12.064 -2.156 4.878 1.00 93.38 182 SER A C 1
ATOM 1399 O O . SER A 1 182 ? 10.952 -1.669 4.666 1.00 93.38 182 SER A O 1
ATOM 1401 N N . GLU A 1 183 ? 12.962 -1.543 5.645 1.00 94.69 183 GLU A N 1
ATOM 1402 C CA . GLU A 1 183 ? 12.768 -0.208 6.223 1.00 94.69 183 GLU A CA 1
ATOM 1403 C C . GLU A 1 183 ? 13.118 0.932 5.245 1.00 94.69 183 GLU A C 1
ATOM 1405 O O . GLU A 1 183 ? 12.963 2.105 5.577 1.00 94.69 183 GLU A O 1
ATOM 1410 N N . HIS A 1 184 ? 13.571 0.612 4.028 1.00 97.12 184 HIS A N 1
ATOM 1411 C CA . HIS A 1 184 ? 14.017 1.590 3.039 1.00 97.12 184 HIS A CA 1
ATOM 1412 C C . HIS A 1 184 ? 12.919 1.867 2.013 1.00 97.12 184 HIS A C 1
ATOM 1414 O O . HIS A 1 184 ? 12.649 1.052 1.130 1.00 97.12 184 HIS A O 1
ATOM 1420 N N . TRP A 1 185 ? 12.313 3.045 2.118 1.00 97.12 185 TRP A N 1
ATOM 1421 C CA . TRP A 1 185 ? 11.177 3.466 1.304 1.00 97.12 185 TRP A CA 1
ATOM 1422 C C . TRP A 1 185 ? 11.504 4.719 0.497 1.00 97.12 185 TRP A C 1
ATOM 1424 O O . TRP A 1 185 ? 12.260 5.579 0.945 1.00 97.12 185 TRP A O 1
ATOM 1434 N N . SER A 1 186 ? 10.892 4.848 -0.676 1.00 98.12 186 SER A N 1
ATOM 1435 C CA . SER A 1 186 ? 10.904 6.080 -1.462 1.00 98.12 186 SER A CA 1
ATOM 1436 C C . SER A 1 186 ? 9.563 6.261 -2.163 1.00 98.12 186 SER A C 1
ATOM 1438 O O . SER A 1 186 ? 9.085 5.354 -2.845 1.00 98.12 186 SER A O 1
ATOM 1440 N N . LEU A 1 187 ? 8.949 7.427 -1.974 1.00 98.38 187 LEU A N 1
ATOM 1441 C CA . LEU A 1 187 ? 7.808 7.859 -2.773 1.00 98.38 187 LEU A CA 1
ATOM 1442 C C . LEU A 1 187 ? 8.336 8.321 -4.133 1.00 98.38 187 LEU A C 1
ATOM 1444 O O . LEU A 1 187 ? 9.184 9.210 -4.184 1.00 98.38 187 LEU A O 1
ATOM 1448 N N . LEU A 1 188 ? 7.847 7.715 -5.214 1.00 98.38 188 LEU A N 1
ATOM 1449 C CA . LEU A 1 188 ? 8.233 8.082 -6.577 1.00 98.38 188 LEU A CA 1
ATOM 1450 C C . LEU A 1 188 ? 7.240 9.085 -7.169 1.00 98.38 188 LEU A C 1
ATOM 1452 O O . LEU A 1 188 ? 7.653 10.100 -7.722 1.00 98.38 188 LEU A O 1
ATOM 1456 N N . TYR A 1 189 ? 5.938 8.822 -7.019 1.00 98.38 189 TYR A N 1
ATOM 1457 C CA . TYR A 1 189 ? 4.871 9.683 -7.533 1.00 98.38 189 TYR A CA 1
ATOM 1458 C C . TYR A 1 189 ? 3.610 9.645 -6.667 1.00 98.38 189 TYR A C 1
ATOM 1460 O O . TYR A 1 189 ? 3.311 8.634 -6.029 1.00 98.38 189 TYR A O 1
ATOM 1468 N N . GLY A 1 190 ? 2.828 10.724 -6.736 1.00 95.88 190 GLY A N 1
ATOM 1469 C CA . GLY A 1 190 ? 1.519 10.844 -6.097 1.00 95.88 190 GLY A CA 1
ATOM 1470 C C . GLY A 1 190 ? 1.571 11.239 -4.619 1.00 95.88 190 GLY A C 1
ATOM 1471 O O . GLY A 1 190 ? 2.632 11.601 -4.109 1.00 95.88 190 GLY A O 1
ATOM 1472 N N . PRO A 1 191 ? 0.425 11.208 -3.918 1.00 93.44 191 PRO A N 1
ATOM 1473 C CA . PRO A 1 191 ? 0.347 11.574 -2.511 1.00 93.44 191 PRO A CA 1
ATOM 1474 C C . PRO A 1 191 ? 1.017 10.542 -1.596 1.00 93.44 191 PRO A C 1
ATOM 1476 O O . PRO A 1 191 ? 0.901 9.326 -1.792 1.00 93.44 191 PRO A O 1
ATOM 1479 N N . GLU A 1 192 ? 1.666 11.041 -0.542 1.00 92.50 192 GLU A N 1
ATOM 1480 C CA . GLU A 1 192 ? 2.296 10.206 0.487 1.00 92.50 192 GLU A CA 1
ATOM 1481 C C . GLU A 1 192 ? 1.253 9.459 1.335 1.00 92.50 192 GLU A C 1
ATOM 1483 O O . GLU A 1 192 ? 1.416 8.285 1.661 1.00 92.50 192 GLU A O 1
ATOM 1488 N N . GLN A 1 193 ? 0.162 10.141 1.679 1.00 88.31 193 GLN A N 1
ATOM 1489 C CA . GLN A 1 193 ? -0.860 9.637 2.589 1.00 88.31 193 GLN A CA 1
ATOM 1490 C C . GLN A 1 193 ? -1.980 8.959 1.812 1.00 88.31 193 GLN A C 1
ATOM 1492 O O . GLN A 1 193 ? -2.627 9.594 0.981 1.00 88.31 193 GLN A O 1
ATOM 1497 N N . LEU A 1 194 ? -2.235 7.688 2.112 1.00 87.25 194 LEU A N 1
ATOM 1498 C CA . LEU A 1 194 ? -3.417 6.983 1.637 1.00 87.25 194 LEU A CA 1
ATOM 1499 C C . LEU A 1 194 ? -4.456 6.971 2.752 1.00 87.25 194 LEU A C 1
ATOM 1501 O O . LEU A 1 194 ? -4.165 6.540 3.862 1.00 87.25 194 LEU A O 1
ATOM 1505 N N . TRP A 1 195 ? -5.670 7.418 2.458 1.00 87.06 195 TRP A N 1
ATOM 1506 C CA . TRP A 1 195 ? -6.764 7.425 3.425 1.00 87.06 195 TRP A CA 1
ATOM 1507 C C . TRP A 1 195 ? -7.772 6.327 3.098 1.00 87.06 195 TRP A C 1
ATOM 1509 O O . TRP A 1 195 ? -8.138 6.133 1.935 1.00 87.06 195 TRP A O 1
ATOM 1519 N N . GLN A 1 196 ? -8.208 5.606 4.128 1.00 83.56 196 GLN A N 1
ATOM 1520 C CA . GLN A 1 196 ? -9.295 4.638 4.046 1.00 83.56 196 GLN A CA 1
ATOM 1521 C C . GLN A 1 196 ? -10.387 4.970 5.051 1.00 83.56 196 GLN A C 1
ATOM 1523 O O . GLN A 1 196 ? -10.107 5.099 6.242 1.00 83.56 196 GLN A O 1
ATOM 1528 N N . HIS A 1 197 ? -11.631 5.035 4.581 1.00 84.69 197 HIS A N 1
ATOM 1529 C CA . HIS A 1 197 ? -12.780 5.125 5.470 1.00 84.69 197 HIS A CA 1
ATOM 1530 C C . HIS A 1 197 ? -13.235 3.726 5.896 1.00 84.69 197 HIS A C 1
ATOM 1532 O O . HIS A 1 197 ? -13.694 2.928 5.075 1.00 84.69 197 HIS A O 1
ATOM 1538 N N . VAL A 1 198 ? -13.135 3.416 7.187 1.00 84.50 198 VAL A N 1
ATOM 1539 C CA . VAL A 1 198 ? -13.517 2.111 7.738 1.00 84.50 198 VAL A CA 1
ATOM 1540 C C . VAL A 1 198 ? -14.144 2.284 9.112 1.00 84.50 198 VAL A C 1
ATOM 1542 O O . VAL A 1 198 ? -13.606 2.963 9.978 1.00 84.50 198 VAL A O 1
ATOM 1545 N N . GLY A 1 199 ? -15.311 1.671 9.319 1.00 83.56 199 GLY A N 1
ATOM 1546 C CA . GLY A 1 199 ? -16.020 1.754 10.591 1.00 83.56 199 GLY A CA 1
ATOM 1547 C C . GLY A 1 199 ? -16.274 3.186 11.078 1.00 83.56 199 GLY A C 1
ATOM 1548 O O . GLY A 1 199 ? -16.057 3.458 12.257 1.00 83.56 199 GLY A O 1
ATOM 1549 N N . GLY A 1 200 ? -16.698 4.090 10.192 1.00 84.88 200 GLY A N 1
ATOM 1550 C CA . GLY A 1 200 ? -17.059 5.469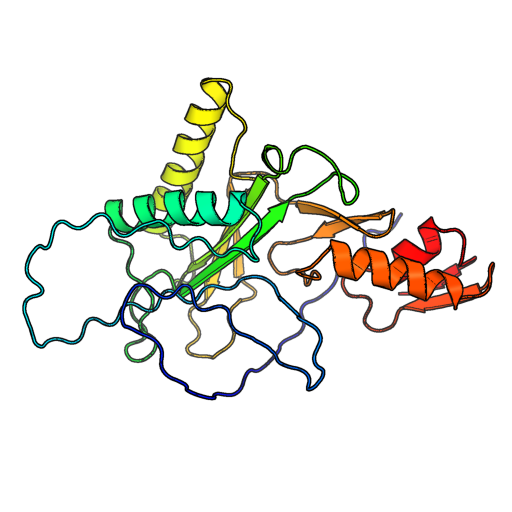 10.542 1.00 84.88 200 GLY A CA 1
ATOM 1551 C C . GLY A 1 200 ? -15.879 6.415 10.772 1.00 84.88 200 GLY A C 1
ATOM 1552 O O . GLY A 1 200 ? -16.103 7.557 11.167 1.00 84.88 200 GLY A O 1
ATOM 1553 N N . VAL A 1 201 ? -14.640 5.967 10.546 1.00 88.19 201 VAL A N 1
ATOM 1554 C CA . VAL A 1 201 ? -13.429 6.778 10.724 1.00 88.19 201 VAL A CA 1
ATOM 1555 C C . VAL A 1 201 ? -12.541 6.751 9.490 1.00 88.19 201 VAL A C 1
ATOM 1557 O O . VAL A 1 201 ? -12.407 5.720 8.829 1.00 88.19 201 VAL A O 1
ATOM 1560 N N . ASP A 1 202 ? -11.890 7.881 9.227 1.00 88.50 202 ASP A N 1
ATOM 1561 C CA . ASP A 1 202 ? -10.838 7.985 8.222 1.00 88.50 202 ASP A CA 1
ATOM 1562 C C . ASP A 1 202 ? -9.489 7.621 8.848 1.00 88.50 202 ASP A C 1
ATOM 1564 O O . ASP A 1 202 ? -9.019 8.261 9.792 1.00 88.50 202 ASP A O 1
ATOM 1568 N N . ILE A 1 203 ? -8.858 6.579 8.315 1.00 88.31 203 ILE A N 1
ATOM 1569 C CA . ILE A 1 203 ? -7.565 6.068 8.764 1.00 88.31 203 ILE A CA 1
ATOM 1570 C C . ILE A 1 203 ? -6.514 6.369 7.698 1.00 88.31 203 ILE A C 1
ATOM 1572 O O . ILE A 1 203 ? -6.663 5.987 6.538 1.00 88.31 203 ILE A O 1
ATOM 1576 N N . CYS A 1 204 ? -5.433 7.033 8.104 1.00 89.38 204 CYS A N 1
ATOM 1577 C CA . CYS A 1 204 ? -4.265 7.245 7.257 1.00 89.38 204 CYS A CA 1
ATOM 1578 C C . CYS A 1 204 ? -3.352 6.017 7.304 1.00 89.38 204 CYS A C 1
ATOM 1580 O O . CYS A 1 204 ? -2.969 5.548 8.378 1.00 89.38 204 CYS A O 1
ATOM 1582 N N . LEU A 1 205 ? -2.991 5.512 6.132 1.00 84.69 205 LEU A N 1
ATOM 1583 C CA . LEU A 1 205 ? -2.168 4.334 5.927 1.00 84.69 205 LEU A CA 1
ATOM 1584 C C . LEU A 1 205 ? -0.902 4.723 5.168 1.00 84.69 205 LEU A C 1
ATOM 1586 O O . LEU A 1 205 ? -0.952 5.327 4.094 1.00 84.69 205 LEU A O 1
ATOM 1590 N N . GLY A 1 206 ? 0.242 4.331 5.722 1.00 87.12 206 GLY A N 1
ATOM 1591 C CA . GLY A 1 206 ? 1.485 4.272 4.967 1.00 87.12 206 GLY A CA 1
ATOM 1592 C C . GLY A 1 206 ? 1.528 3.013 4.093 1.00 87.12 206 GLY A C 1
ATOM 1593 O O . GLY A 1 206 ? 0.794 2.055 4.345 1.00 87.12 206 GLY A O 1
ATOM 1594 N N . PRO A 1 207 ? 2.435 2.950 3.106 1.00 87.50 207 PRO A N 1
ATOM 1595 C CA . PRO A 1 207 ? 2.543 1.800 2.204 1.00 87.50 207 PRO A CA 1
ATOM 1596 C C . PRO A 1 207 ? 2.936 0.492 2.915 1.00 87.50 207 PRO A C 1
ATOM 1598 O O . PRO A 1 207 ? 2.638 -0.594 2.424 1.00 87.50 207 PRO A O 1
ATOM 1601 N N . GLY A 1 208 ? 3.582 0.579 4.082 1.00 88.00 208 GLY A N 1
ATOM 1602 C CA . GLY A 1 208 ? 3.894 -0.567 4.943 1.00 88.00 208 GLY A CA 1
ATOM 1603 C C . GLY A 1 208 ? 2.909 -0.785 6.098 1.00 88.00 208 GLY A C 1
ATOM 1604 O O . GLY A 1 208 ? 3.144 -1.665 6.924 1.00 88.00 208 GLY A O 1
ATOM 1605 N N . SER A 1 209 ? 1.848 0.022 6.212 1.00 87.94 209 SER A N 1
ATOM 1606 C CA . SER A 1 209 ? 0.866 -0.112 7.291 1.00 87.94 209 SER A CA 1
ATOM 1607 C C . SER A 1 209 ? 0.003 -1.353 7.090 1.00 87.94 209 SER A C 1
ATOM 1609 O O . SER A 1 209 ? -0.458 -1.635 5.987 1.00 87.94 209 SER A O 1
ATOM 1611 N N . PHE A 1 210 ? -0.270 -2.064 8.183 1.00 85.94 210 PHE A N 1
ATOM 1612 C CA . PHE A 1 210 ? -1.242 -3.146 8.162 1.00 85.94 210 PHE A CA 1
ATOM 1613 C C . PHE A 1 210 ? -2.662 -2.582 8.051 1.00 85.94 210 PHE A C 1
ATOM 1615 O O . PHE A 1 210 ? -3.070 -1.744 8.857 1.00 85.94 210 PHE A O 1
ATOM 1622 N N . ALA A 1 211 ? -3.418 -3.091 7.084 1.00 85.00 211 ALA A N 1
ATOM 1623 C CA . ALA A 1 211 ? -4.842 -2.842 6.929 1.00 85.00 211 ALA A CA 1
ATOM 1624 C C . ALA A 1 211 ? -5.565 -4.158 6.624 1.00 85.00 211 ALA A C 1
ATOM 1626 O O . ALA A 1 211 ? -4.999 -5.082 6.033 1.00 85.00 211 ALA A O 1
ATOM 1627 N N . GLN A 1 212 ? -6.834 -4.244 7.016 1.00 85.75 212 GLN A N 1
ATOM 1628 C CA . GLN A 1 212 ? -7.659 -5.407 6.702 1.00 85.75 212 GLN A CA 1
ATOM 1629 C C . GLN A 1 212 ? -7.951 -5.423 5.202 1.00 85.75 212 GLN A C 1
ATOM 1631 O O . GLN A 1 212 ? -8.539 -4.475 4.685 1.00 85.75 212 GLN A O 1
ATOM 1636 N N . ALA A 1 213 ? -7.593 -6.492 4.486 1.00 80.81 213 ALA A N 1
ATOM 1637 C CA . ALA A 1 213 ? -7.793 -6.496 3.032 1.00 80.81 213 ALA A CA 1
ATOM 1638 C C . ALA A 1 213 ? -9.238 -6.778 2.603 1.00 80.81 213 ALA A C 1
ATOM 1640 O O . ALA A 1 213 ? -9.541 -6.718 1.414 1.00 80.81 213 ALA A O 1
ATOM 1641 N N . ASN A 1 214 ? -10.140 -7.021 3.558 1.00 84.06 214 ASN A N 1
ATOM 1642 C CA . ASN A 1 214 ? -11.578 -6.931 3.344 1.00 84.06 214 ASN A CA 1
ATOM 1643 C C . ASN A 1 214 ? -12.177 -5.820 4.232 1.00 84.06 214 ASN A C 1
ATOM 1645 O O . ASN A 1 214 ? -12.628 -6.102 5.348 1.00 84.06 214 ASN A O 1
ATOM 1649 N N . PRO A 1 215 ? -12.199 -4.559 3.755 1.00 79.69 215 PRO A N 1
ATOM 1650 C CA . PRO A 1 215 ? -12.754 -3.432 4.508 1.00 79.69 215 PRO A CA 1
ATOM 1651 C C . PRO A 1 215 ? -14.245 -3.585 4.837 1.00 79.69 215 PRO A C 1
ATOM 1653 O O . PRO A 1 215 ? -14.696 -3.098 5.874 1.00 79.69 215 PRO A O 1
ATOM 1656 N N . GLY A 1 216 ? -15.009 -4.285 3.989 1.00 82.62 216 GLY A N 1
ATOM 1657 C CA . GLY A 1 216 ? -16.428 -4.558 4.225 1.00 82.62 216 GLY A CA 1
ATOM 1658 C C . GLY A 1 216 ? -16.640 -5.505 5.406 1.00 82.62 216 GLY A C 1
ATOM 1659 O O . GLY A 1 216 ? -17.406 -5.197 6.317 1.00 82.62 216 GLY A O 1
ATOM 1660 N N . ALA A 1 217 ? -15.898 -6.617 5.443 1.00 87.19 217 ALA A N 1
ATOM 1661 C CA . ALA A 1 217 ? -15.926 -7.538 6.580 1.00 87.19 217 ALA A CA 1
ATOM 1662 C C . ALA A 1 217 ? -15.393 -6.884 7.863 1.00 87.19 217 ALA A C 1
ATOM 1664 O O . ALA A 1 217 ? -15.971 -7.082 8.929 1.00 87.19 217 ALA A O 1
ATOM 1665 N N . MET A 1 218 ? -14.338 -6.065 7.762 1.00 90.31 218 MET A N 1
ATOM 1666 C CA . MET A 1 218 ? -13.837 -5.296 8.902 1.00 90.31 218 MET A CA 1
ATOM 1667 C C . MET A 1 218 ? -14.906 -4.344 9.442 1.00 90.31 218 MET A C 1
ATOM 1669 O O . MET A 1 218 ? -15.146 -4.322 10.641 1.00 90.31 218 MET A O 1
ATOM 1673 N N . SER A 1 219 ? -15.598 -3.603 8.574 1.00 89.12 219 SER A N 1
ATOM 1674 C CA . SER A 1 219 ? -16.661 -2.684 9.002 1.00 89.12 219 SER A CA 1
ATOM 1675 C C . SER A 1 219 ? -17.788 -3.421 9.734 1.00 89.12 219 SER A C 1
ATOM 1677 O O . SER A 1 219 ? -18.156 -3.011 10.831 1.00 89.12 219 SER A O 1
ATOM 1679 N N . ALA A 1 220 ? -18.242 -4.564 9.207 1.00 91.25 220 ALA A N 1
ATOM 1680 C CA . ALA A 1 220 ? -19.248 -5.395 9.870 1.00 91.25 220 ALA A CA 1
ATOM 1681 C C . ALA A 1 220 ? -18.771 -5.935 11.234 1.00 91.25 220 ALA A C 1
ATOM 1683 O O . ALA A 1 220 ? -19.540 -5.976 12.194 1.00 91.25 220 ALA A O 1
ATOM 1684 N N . ALA A 1 221 ? -17.495 -6.319 11.345 1.00 95.12 221 ALA A N 1
ATOM 1685 C CA . ALA A 1 221 ? -16.909 -6.753 12.610 1.00 95.12 221 ALA A CA 1
ATOM 1686 C C . ALA A 1 221 ? -16.842 -5.611 13.639 1.00 95.12 221 ALA A C 1
ATOM 1688 O O . ALA A 1 221 ? -17.123 -5.836 14.814 1.00 95.12 221 ALA A O 1
ATOM 1689 N N . LEU A 1 222 ? -16.519 -4.387 13.207 1.00 95.06 222 LEU A N 1
ATOM 1690 C CA . LEU A 1 222 ? -16.519 -3.200 14.069 1.00 95.06 222 LEU A CA 1
ATOM 1691 C C . LEU A 1 222 ? -17.930 -2.838 14.545 1.00 95.06 222 LEU A C 1
ATOM 1693 O O . LEU A 1 222 ? -18.108 -2.486 15.711 1.00 95.06 222 LEU A O 1
ATOM 1697 N N . ASP A 1 223 ? -18.936 -2.966 13.677 1.00 93.06 223 ASP A N 1
ATOM 1698 C CA . ASP A 1 223 ? -20.337 -2.749 14.047 1.00 93.06 223 ASP A CA 1
ATOM 1699 C C . ASP A 1 223 ? -20.809 -3.769 15.083 1.00 93.06 223 ASP A C 1
ATOM 1701 O O . ASP A 1 223 ? -21.431 -3.396 16.077 1.00 93.06 223 ASP A O 1
ATOM 1705 N N . ALA A 1 224 ? -20.460 -5.045 14.895 1.00 95.75 224 ALA A N 1
ATOM 1706 C CA . ALA A 1 224 ? -20.739 -6.083 15.877 1.00 95.75 224 ALA A CA 1
ATOM 1707 C C . ALA A 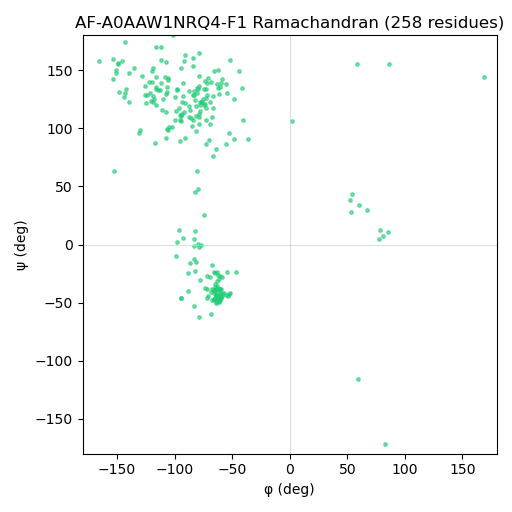1 224 ? -20.021 -5.793 17.203 1.00 95.75 224 ALA A C 1
ATOM 1709 O O . ALA A 1 224 ? -20.663 -5.779 18.248 1.00 95.75 224 ALA A O 1
ATOM 1710 N N . LEU A 1 225 ? -18.716 -5.496 17.173 1.00 95.75 225 LEU A N 1
ATOM 1711 C CA . LEU A 1 225 ? -17.917 -5.184 18.362 1.00 95.75 225 LEU A CA 1
ATOM 1712 C C . LEU A 1 225 ? -18.520 -4.031 19.174 1.00 95.75 225 LEU A C 1
ATOM 1714 O O . LEU A 1 225 ? -18.605 -4.122 20.398 1.00 95.75 225 LEU A O 1
ATOM 1718 N N . ALA A 1 226 ? -18.975 -2.968 18.507 1.00 95.12 226 ALA A N 1
ATOM 1719 C CA . ALA A 1 226 ? -19.564 -1.806 19.165 1.00 95.12 226 ALA A CA 1
ATOM 1720 C C . ALA A 1 226 ? -20.798 -2.152 20.021 1.00 95.12 226 ALA A C 1
ATOM 1722 O O . ALA A 1 226 ? -21.044 -1.485 21.028 1.00 95.12 226 ALA A O 1
ATOM 1723 N N . GLN A 1 227 ? -21.541 -3.210 19.671 1.00 95.19 227 GLN A N 1
ATOM 1724 C CA . GLN A 1 227 ? -22.693 -3.686 20.447 1.00 95.19 227 GLN A CA 1
ATOM 1725 C C . GLN A 1 227 ? -22.281 -4.308 21.790 1.00 95.19 227 GLN A C 1
ATOM 1727 O O . GLN A 1 227 ? -23.040 -4.232 22.754 1.00 95.19 227 GLN A O 1
ATOM 1732 N N . TRP A 1 228 ? -21.073 -4.871 21.878 1.00 95.81 228 TRP A N 1
ATOM 1733 C CA . TRP A 1 228 ? -20.550 -5.514 23.090 1.00 95.81 228 TRP A CA 1
ATOM 1734 C C . TRP A 1 228 ? -19.863 -4.544 24.052 1.00 95.81 228 TRP A C 1
ATOM 1736 O O . TRP A 1 228 ? -19.647 -4.891 25.210 1.00 95.81 228 TRP A O 1
ATOM 1746 N N . VAL A 1 229 ? -19.515 -3.338 23.601 1.00 96.06 229 VAL A N 1
ATOM 1747 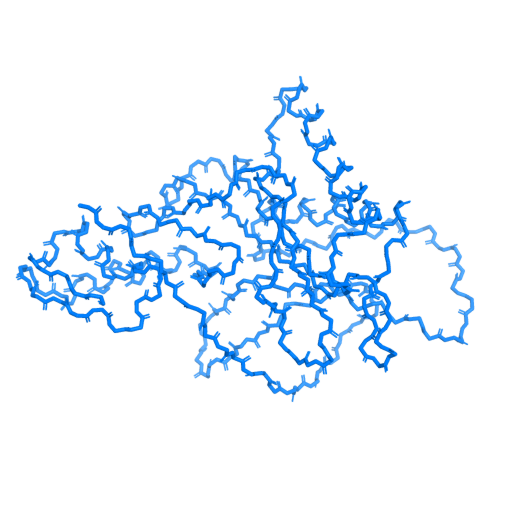C CA . VAL A 1 229 ? -18.836 -2.327 24.424 1.00 96.06 229 VAL A CA 1
ATOM 1748 C C . VAL A 1 229 ? -19.883 -1.411 25.053 1.00 96.06 229 VAL A C 1
ATOM 1750 O O . VAL A 1 229 ? -20.505 -0.660 24.305 1.00 96.06 229 VAL A O 1
ATOM 1753 N N . PRO A 1 230 ? -20.106 -1.414 26.382 1.00 95.50 230 PRO A N 1
ATOM 1754 C CA . PRO A 1 230 ? -21.078 -0.527 27.022 1.00 95.50 230 PRO A CA 1
ATOM 1755 C C . PRO A 1 230 ? -20.759 0.952 26.772 1.00 95.50 230 PRO A C 1
ATOM 1757 O O . PRO A 1 230 ? -19.593 1.346 26.766 1.00 95.50 230 PRO A O 1
ATOM 1760 N N . GLN A 1 231 ? -21.786 1.780 26.588 1.00 96.12 231 GLN A N 1
ATOM 1761 C CA . GLN A 1 231 ? -21.607 3.216 26.372 1.00 96.12 231 GLN A CA 1
ATOM 1762 C C . GLN A 1 231 ? -20.892 3.892 27.553 1.00 96.12 231 GLN A C 1
ATOM 1764 O O . GLN A 1 231 ? -21.178 3.604 28.713 1.00 96.12 231 GLN A O 1
ATOM 1769 N N . GLY A 1 232 ? -19.977 4.814 27.250 1.00 95.00 232 GLY A N 1
ATOM 1770 C CA . GLY A 1 232 ? -19.208 5.555 28.251 1.00 95.00 232 GLY A CA 1
ATOM 1771 C C . GLY A 1 232 ? -18.014 4.778 28.816 1.00 95.00 232 GLY A C 1
ATOM 1772 O O . GLY A 1 232 ? -17.354 5.272 29.731 1.00 95.00 232 GLY A O 1
ATOM 1773 N N . SER A 1 233 ? -17.693 3.604 28.263 1.00 96.44 233 SER A N 1
ATOM 1774 C CA . SER A 1 233 ? -16.565 2.780 28.718 1.00 96.44 233 SER A CA 1
ATOM 1775 C C . SER A 1 233 ? -15.215 3.490 28.545 1.00 96.44 233 SER A C 1
ATOM 1777 O O . SER A 1 233 ? -15.023 4.283 27.622 1.00 96.44 233 SER A O 1
ATOM 1779 N N . THR A 1 234 ? -14.253 3.181 29.418 1.00 97.06 234 THR A N 1
ATOM 1780 C CA . THR A 1 234 ? -12.830 3.463 29.166 1.00 97.06 234 THR A CA 1
ATOM 1781 C C . THR A 1 234 ? -12.218 2.241 28.495 1.00 97.06 234 THR A C 1
ATOM 1783 O O . THR A 1 234 ? -12.272 1.151 29.058 1.00 97.06 234 THR A O 1
ATOM 1786 N N . VAL A 1 235 ? -11.658 2.414 27.299 1.00 96.62 235 VAL A N 1
ATOM 1787 C CA . VAL A 1 235 ? -11.122 1.318 26.480 1.00 96.62 235 VAL A CA 1
ATOM 1788 C C . VAL A 1 235 ? -9.619 1.474 26.288 1.00 96.62 235 VAL A C 1
ATOM 1790 O O . VAL A 1 235 ? -9.136 2.568 25.996 1.00 96.62 235 VAL A O 1
ATOM 1793 N N . LEU A 1 236 ? -8.899 0.362 26.436 1.00 96.88 236 LEU A N 1
ATOM 1794 C CA . LEU A 1 236 ? -7.490 0.207 26.085 1.00 96.88 236 LEU A CA 1
ATOM 1795 C C . LEU A 1 236 ? -7.396 -0.673 24.832 1.00 96.88 236 LEU A C 1
ATOM 1797 O O . LEU A 1 236 ? -7.759 -1.847 24.880 1.00 96.88 236 LEU A O 1
ATOM 1801 N N . ASP A 1 237 ? -6.937 -0.099 23.722 1.00 96.12 237 ASP A N 1
ATOM 1802 C CA . ASP A 1 237 ? -6.768 -0.780 22.437 1.00 96.12 237 ASP A CA 1
ATOM 1803 C C . ASP A 1 237 ? -5.355 -1.373 22.343 1.00 96.12 237 ASP A C 1
ATOM 1805 O O . ASP A 1 237 ? -4.389 -0.711 21.967 1.00 96.12 237 ASP A O 1
ATOM 1809 N N . LEU A 1 238 ? -5.212 -2.631 22.759 1.00 95.94 238 LEU A N 1
ATOM 1810 C CA . LEU A 1 238 ? -3.937 -3.342 22.698 1.00 95.94 238 LEU A CA 1
ATOM 1811 C C . LEU A 1 238 ? -3.672 -3.839 21.277 1.00 95.94 238 LEU A C 1
ATOM 1813 O O . LEU A 1 238 ? -4.542 -4.434 20.648 1.00 95.94 238 LEU A O 1
ATOM 1817 N N . HIS A 1 239 ? -2.435 -3.667 20.802 1.00 94.25 239 HIS A N 1
ATOM 1818 C CA . HIS A 1 239 ? -2.048 -3.985 19.420 1.00 94.25 239 HIS A CA 1
ATOM 1819 C C . HIS A 1 239 ? -2.836 -3.185 18.373 1.00 94.25 239 HIS A C 1
ATOM 1821 O O . HIS A 1 239 ? -3.071 -3.663 17.264 1.00 94.25 239 HIS A O 1
ATOM 1827 N N . ALA A 1 240 ? -3.187 -1.944 18.712 1.00 91.81 240 ALA A N 1
ATOM 1828 C CA . ALA A 1 240 ? -4.043 -1.078 17.911 1.00 91.81 240 ALA A CA 1
ATOM 1829 C C . ALA A 1 240 ? -3.576 -0.861 16.462 1.00 91.81 240 ALA A C 1
ATOM 1831 O O . ALA A 1 240 ? -4.378 -0.511 15.595 1.00 91.81 240 ALA A O 1
ATOM 1832 N N . GLY A 1 241 ? -2.280 -1.027 16.178 1.00 92.06 241 GLY A N 1
ATOM 1833 C CA . GLY A 1 241 ? -1.708 -0.747 14.864 1.00 92.06 241 GLY A CA 1
ATOM 1834 C C . GLY A 1 241 ? -1.939 0.715 14.481 1.00 92.06 241 GLY A C 1
ATOM 1835 O O . GLY A 1 241 ? -1.439 1.618 15.146 1.00 92.06 241 GLY A O 1
A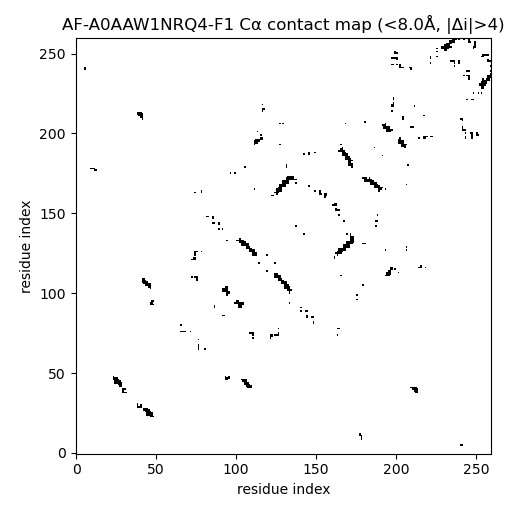TOM 1836 N N . VAL A 1 242 ? -2.722 0.946 13.425 1.00 90.31 242 VAL A N 1
ATOM 1837 C CA . VAL A 1 242 ? -3.149 2.292 12.990 1.00 90.31 242 VAL A CA 1
ATOM 1838 C C . VAL A 1 242 ? -4.368 2.832 13.759 1.00 90.31 242 VAL A C 1
ATOM 1840 O O . VAL A 1 242 ? -4.872 3.906 13.448 1.00 90.31 242 VAL A O 1
ATOM 1843 N N . GLY A 1 243 ? -4.846 2.106 14.772 1.00 92.88 243 GLY A N 1
ATOM 1844 C CA . GLY A 1 243 ? -5.909 2.533 15.684 1.00 92.88 243 GLY A CA 1
ATOM 1845 C C . GLY A 1 243 ? -7.326 2.258 15.194 1.00 92.88 243 GLY A C 1
ATOM 1846 O O . GLY A 1 243 ? -8.270 2.775 15.784 1.00 92.88 243 GLY A O 1
ATOM 1847 N N . THR A 1 244 ? -7.507 1.472 14.126 1.00 92.62 244 THR A N 1
ATOM 1848 C CA . THR A 1 244 ? -8.819 1.286 13.485 1.00 92.62 244 THR A CA 1
ATOM 1849 C C . THR A 1 244 ? -9.904 0.854 14.470 1.00 92.62 244 THR A C 1
ATOM 1851 O O . THR A 1 244 ? -10.999 1.402 14.428 1.00 92.62 244 THR A O 1
ATOM 1854 N N . ILE A 1 245 ? -9.622 -0.092 15.372 1.00 95.38 245 ILE A N 1
ATOM 1855 C CA . ILE A 1 245 ? -10.625 -0.621 16.306 1.00 95.38 245 ILE A CA 1
ATOM 1856 C C . ILE A 1 245 ? -11.026 0.447 17.326 1.00 95.38 245 ILE A C 1
ATOM 1858 O O . ILE A 1 245 ? -12.192 0.842 17.370 1.00 95.38 245 ILE A O 1
ATOM 1862 N N . GLY A 1 246 ? -10.075 0.955 18.109 1.00 95.62 246 GLY A N 1
ATOM 1863 C CA . GLY A 1 246 ? -10.333 1.950 19.142 1.00 95.62 246 GLY A CA 1
ATOM 1864 C C . GLY A 1 246 ? -10.949 3.238 18.598 1.00 95.62 246 GLY A C 1
ATOM 1865 O O . GLY A 1 246 ? -11.934 3.729 19.155 1.00 95.62 246 GLY A O 1
ATOM 1866 N N . LEU A 1 247 ? -10.430 3.757 17.479 1.00 94.81 247 LEU A N 1
ATOM 1867 C CA . LEU A 1 247 ? -10.966 4.963 16.839 1.00 94.81 247 LEU A CA 1
ATOM 1868 C C . LEU A 1 247 ? -12.404 4.751 16.359 1.00 94.81 247 LEU A C 1
ATOM 1870 O O . LEU A 1 247 ? -13.237 5.638 16.526 1.00 94.81 247 LEU A O 1
ATOM 1874 N N . SER A 1 248 ? -12.727 3.568 15.834 1.00 95.31 248 SER A N 1
ATOM 1875 C CA . SER A 1 248 ? -14.089 3.250 15.399 1.00 95.31 248 SER A CA 1
ATOM 1876 C C . SER A 1 248 ? -15.095 3.214 16.561 1.00 95.31 248 SER A C 1
ATOM 1878 O O . SER A 1 248 ? -16.249 3.616 16.394 1.00 95.31 248 SER A O 1
ATOM 1880 N N . LEU A 1 249 ? -14.675 2.771 17.753 1.00 96.31 249 LEU A N 1
ATOM 1881 C CA . LEU A 1 249 ? -15.513 2.787 18.955 1.00 96.31 249 LEU A CA 1
ATOM 1882 C C . LEU A 1 249 ? -15.716 4.212 19.476 1.00 96.31 249 LEU A C 1
ATOM 1884 O O . LEU A 1 249 ? -16.819 4.557 19.904 1.00 96.31 249 LEU A O 1
ATOM 1888 N N . LEU A 1 250 ? -14.666 5.038 19.411 1.00 93.56 250 LEU A N 1
ATOM 1889 C CA . LEU A 1 250 ? -14.732 6.452 19.771 1.00 93.56 250 LEU A CA 1
ATOM 1890 C C . LEU A 1 250 ? -15.688 7.216 18.845 1.00 93.56 250 LEU A C 1
ATOM 1892 O O . LEU A 1 250 ? -16.536 7.949 19.333 1.00 93.56 250 LEU A O 1
ATOM 1896 N N . ALA A 1 251 ? -15.617 6.991 17.531 1.00 92.62 251 ALA A N 1
ATOM 1897 C CA . ALA A 1 251 ? -16.500 7.637 16.554 1.00 92.62 251 ALA A CA 1
ATOM 1898 C C . ALA A 1 251 ? -17.973 7.205 16.643 1.00 92.62 251 ALA A C 1
ATOM 1900 O O . ALA A 1 251 ? -18.847 7.886 16.116 1.00 92.62 251 ALA A O 1
ATOM 1901 N N . ARG A 1 252 ? -18.259 6.077 17.304 1.00 92.88 252 ARG A N 1
ATOM 1902 C CA . ARG A 1 252 ? -19.620 5.591 17.595 1.00 92.88 252 ARG A CA 1
ATOM 1903 C C . ARG A 1 252 ? -20.110 5.989 18.993 1.00 92.88 252 ARG A C 1
ATOM 1905 O O . ARG A 1 252 ? -21.068 5.393 19.485 1.00 92.88 252 ARG A O 1
ATOM 1912 N N . ASP A 1 253 ? -19.415 6.903 19.671 1.00 92.12 253 ASP A N 1
ATOM 1913 C CA . ASP A 1 253 ? -19.707 7.340 21.042 1.00 92.12 253 ASP A CA 1
ATOM 1914 C C . ASP A 1 253 ? -19.820 6.185 22.060 1.00 92.12 253 ASP A C 1
ATOM 1916 O O . ASP A 1 253 ? -20.517 6.281 23.075 1.00 92.12 253 ASP A O 1
ATOM 1920 N N . ARG A 1 254 ? -19.133 5.055 21.819 1.00 93.81 254 ARG A N 1
ATOM 1921 C CA . ARG A 1 254 ? -19.129 3.922 22.763 1.00 93.81 254 ARG A CA 1
ATOM 1922 C C . ARG A 1 254 ? -18.196 4.167 23.940 1.00 93.81 254 ARG A C 1
ATOM 1924 O O . ARG A 1 254 ? -18.478 3.704 25.043 1.00 93.81 254 ARG A O 1
ATOM 1931 N N . CYS A 1 255 ? -17.119 4.920 23.730 1.00 91.81 255 CYS A N 1
ATOM 1932 C CA . CYS A 1 255 ? -16.066 5.114 24.722 1.00 91.81 255 CYS A CA 1
ATOM 1933 C C . CYS A 1 255 ? -15.975 6.577 25.163 1.00 91.81 255 CYS A C 1
ATOM 1935 O O . CYS A 1 255 ? -15.913 7.471 24.327 1.00 91.81 255 CYS A O 1
ATOM 1937 N N . SER A 1 256 ? -15.891 6.819 26.474 1.00 92.38 256 SER A N 1
ATOM 1938 C CA . SER A 1 256 ? -15.615 8.154 27.037 1.00 92.38 256 SER A CA 1
ATOM 1939 C C . SER A 1 256 ? -14.119 8.482 27.042 1.00 92.38 256 SER A C 1
ATOM 1941 O O . SER A 1 256 ? -13.720 9.647 27.072 1.00 92.38 256 SER A O 1
ATOM 1943 N N . LYS A 1 257 ? -13.280 7.441 27.009 1.00 94.25 257 LYS A N 1
ATOM 1944 C CA . LYS A 1 257 ? -11.825 7.539 26.972 1.00 94.25 257 LYS A CA 1
ATOM 1945 C C . LYS A 1 257 ? -11.243 6.363 26.197 1.00 94.25 257 LYS A C 1
ATOM 1947 O O . LYS A 1 257 ? -11.584 5.213 26.468 1.00 94.25 257 LYS A O 1
ATOM 1952 N N . LEU A 1 258 ? -10.342 6.666 25.269 1.00 94.44 258 LEU A N 1
ATOM 1953 C CA . LEU A 1 258 ? -9.565 5.690 24.511 1.00 94.44 258 LEU A CA 1
ATOM 1954 C C . LEU A 1 258 ? -8.084 5.818 24.883 1.00 94.44 258 LEU A C 1
ATOM 1956 O O . LEU A 1 258 ? -7.545 6.925 24.928 1.00 94.44 25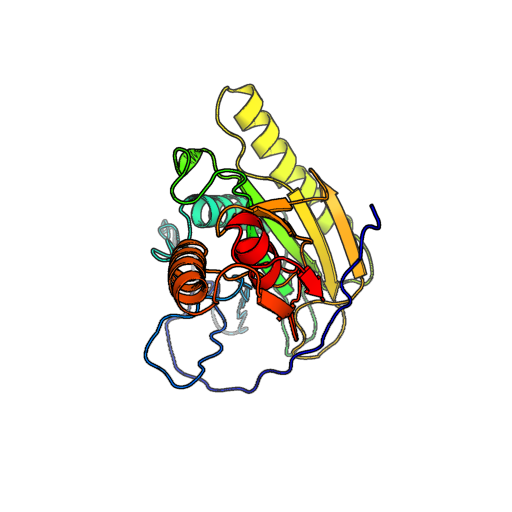8 LEU A O 1
ATOM 1960 N N . GLN A 1 259 ? -7.438 4.689 25.148 1.00 93.81 259 GLN A N 1
ATOM 1961 C CA . GLN A 1 259 ? -5.994 4.560 25.322 1.00 93.81 259 GLN A CA 1
ATOM 1962 C C . GLN A 1 259 ? -5.462 3.591 24.265 1.00 93.81 259 GLN A C 1
ATOM 1964 O O . GLN A 1 259 ? -6.119 2.595 23.972 1.00 93.81 259 GLN A O 1
ATOM 1969 N N . ILE A 1 260 ? -4.304 3.916 23.693 1.00 85.75 260 ILE A N 1
ATOM 1970 C CA . ILE A 1 260 ? -3.625 3.187 22.614 1.00 85.75 260 ILE A CA 1
ATOM 1971 C C . ILE A 1 260 ? -2.201 2.895 23.081 1.00 85.75 260 ILE A C 1
ATOM 1973 O O . ILE A 1 260 ? -1.614 3.825 23.687 1.00 85.75 260 ILE A O 1
#

InterPro domains:
  IPR029063 S-adenosyl-L-methionine-dependent methyltransferase superfamily [G3DSA:3.40.50.150] (212-250)
  IPR029063 S-adenosyl-L-methionine-dependent methyltransferase superfamily [SSF53335] (69-252)
  IPR053304 RNA M5U Methyltransferase [PTHR47548] (69-258)

Secondary structure (DSSP, 8-state):
--PPPPPP-------------SS-EEEE-----SSSS---B-EEEEEE----SS---------------TTS-HHHHHHHHHHHHHHHHTTPPBPBTTTTB-SEEEEEEEEEB-SPSS-S-GGG-EEEEEEEESSSS--HHHHHHHHHHHHHHHHHHHTTPPP-EEEEEEEE---SSS----S-EEEEES-S-EEEEETTEEEEE-TT---BS-HHHHHHHHHHHHHHS-TTEEEE-TT-TTTHHHHHHHHTT-EEEEE-

Solvent-accessible surface area (backbone atoms only — not comparable to full-atom values): 15983 Å² total; per-residue (Å²): 138,81,89,80,82,73,82,91,82,93,77,88,86,86,91,85,89,83,91,77,81,96,63,84,41,66,42,70,76,77,74,82,67,98,58,102,67,93,63,57,59,68,47,44,24,40,42,58,76,83,83,72,96,81,72,86,80,70,92,70,95,66,87,75,70,80,82,71,57,85,90,50,60,69,56,57,45,51,50,50,53,56,48,54,52,50,35,61,76,70,66,61,39,47,33,36,82,90,80,70,42,49,41,40,46,35,39,35,59,45,77,36,36,78,43,54,80,92,46,74,64,75,80,70,42,19,32,32,40,35,42,24,30,50,32,91,61,91,43,71,67,54,52,53,49,53,49,51,57,50,50,56,33,52,53,40,35,75,71,75,42,82,52,54,69,45,23,38,33,41,28,34,40,71,69,98,57,91,59,79,74,53,93,42,74,43,82,77,43,66,62,81,74,37,43,35,30,45,44,87,34,80,41,77,38,53,97,85,53,84,64,70,57,45,56,66,62,49,27,54,50,48,58,54,51,49,74,75,46,59,73,60,35,78,44,74,33,79,88,40,72,80,31,62,68,54,49,23,34,45,70,66,61,24,35,71,41,81,44,116

Sequence (260 aa):
MRLLRAGSANFRTSRISESCSHDLKIASSYAISHSPCCSTQQISGHIQGKLDGSQPYLAQTSTSAPTLCRIHHPNINYAVGDLRSALRNLQVHPYNELQGTGELRYVQLTVANSAPWPARDPADAQVQLVLVWNNAHATPTLTSLAESLWSADQQRCAAGKTGLWHSIWANFQTSRSNTILSEHWSLLYGPEQLWQHVGGVDICLGPGSFAQANPGAMSAALDALAQWVPQGSTVLDLHAGVGTIGLSLLARDRCSKLQI

Nearest PDB structures (foldseek):
  5xj1-assembly1_A  TM=8.686E-01  e=1.741E-11  Streptococcus pneumoniae TIGR4
  5xj2-assembly2_B  TM=8.598E-01  e=2.822E-11  Streptococcus pneumoniae TIGR4
  4hlb-assembly1_A  TM=5.112E-01  e=3.110E-01  Desulfovibrio piger ATCC 29098
  6mjn-assembly2_C  TM=4.596E-01  e=1.791E+00  Legionella pneumophila
  1nye-assembly1_A  TM=4.264E-01  e=8.102E+00  Escherichia coli